Protein AF-A0A194VG01-F1 (afdb_monomer_lite)

Secondary structure (DSSP, 8-state):
-PPPPHHHHHTT--HHHHHHHHHHHHHHHHHHHHHHH------TTSTT-HHHHHHHHHHHHHHT--GGGSEE-PPEEEEEPPSSS--EEEEES-HHHHHHHHHHTT-GGGS--TTTTTS-------TT-EEEEGGGT-SPPPEEHHHHHHHHHHHHH--SEEEE-S-TTEEEEEEEETTEEEEEEE-SSS-EE-S-THHHHHHHHHHHHHH-B-----TTT---EE-EEEEETTTEEEEEEE---

Organism: Cytospora mali (NCBI:txid578113)

pLDDT: mean 70.57, std 18.07, range [34.62, 96.31]

Sequence (245 aa):
MATKSLAMRAAEAPAGVIKANRFLREICLETVGHAAFSLDLGDLARPEQKATKQYLHAFDTYEEGLLSKYNIIDIEWEFETYGVGSTKVRINGTIQEATQRLKDLDLAHLLHDDSLASSTPPVYSYTGNVAFCGKDGGPFPNASIAAIGDGISYLRNVSGTPTSGPGLGNCGRVSCSSGSAIWWCNDQPVPRILPSFSVIAEGAQQIYNVCGDFQECALEGKCGVVSGQNFFYGGWNVIVRGDTC

Radius of gyration: 19.8 Å; chains: 1; bounding box: 51×54×61 Å

Foldseek 3Di:
DDDDPPLRVLLVDDPVVLVVVLVVVVVVCCVCCCPVPVDNCDDPVDPVNLLVVLVSVVVSCQSVVDCVPAAEDWWKWWFWDDDDDTDTDIDTAAPVVVCVVCVVVVNNVRFADPVCVPPPPPPPPLPRKDKDWVVVVTPFAWDFLVQLVVVLVSQLGGDTKIKDAADQRHKYWHDDDPQKTKIKTARHRGMDIDNGSNVSSVQSVVQSVPHWDQPPPPPDPDGIITWIKMDGPPRMIMTIHGHDD

Structure (mmCIF, N/CA/C/O backbone):
data_AF-A0A194VG01-F1
#
_entry.id   AF-A0A194VG01-F1
#
loop_
_atom_site.group_PDB
_atom_site.id
_atom_site.type_symbol
_atom_site.label_atom_id
_atom_site.label_alt_id
_atom_site.label_comp_id
_atom_site.label_asym_id
_atom_site.label_entity_id
_atom_site.label_seq_id
_atom_site.pdbx_PDB_ins_code
_atom_site.Cartn_x
_atom_site.Cartn_y
_atom_site.Cartn_z
_atom_site.occupancy
_atom_site.B_iso_or_equiv
_atom_site.auth_seq_id
_atom_site.auth_comp_id
_atom_site.auth_asym_id
_atom_site.auth_atom_id
_atom_site.pdbx_PDB_model_num
ATOM 1 N N . MET A 1 1 ? 7.896 11.811 -34.433 1.00 34.62 1 MET A N 1
ATOM 2 C CA . MET A 1 1 ? 7.296 10.518 -34.036 1.00 34.62 1 MET A CA 1
ATOM 3 C C . MET A 1 1 ? 7.869 10.152 -32.679 1.00 34.62 1 MET A C 1
ATOM 5 O O . MET A 1 1 ? 9.080 10.024 -32.589 1.00 34.62 1 MET A O 1
ATOM 9 N N . ALA A 1 2 ? 7.049 10.083 -31.629 1.00 38.16 2 ALA A 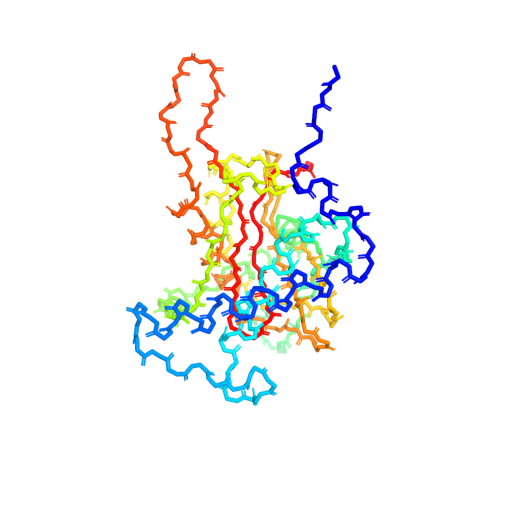N 1
ATOM 10 C CA . ALA A 1 2 ? 7.520 9.705 -30.298 1.00 38.16 2 ALA A CA 1
ATOM 11 C C . ALA A 1 2 ? 7.793 8.194 -30.263 1.00 38.16 2 ALA A C 1
ATOM 13 O O . ALA A 1 2 ? 6.906 7.389 -30.548 1.00 38.16 2 ALA A O 1
ATOM 14 N N . THR A 1 3 ? 9.030 7.811 -29.966 1.00 39.28 3 THR A N 1
ATOM 15 C CA . THR A 1 3 ? 9.438 6.421 -29.764 1.00 39.28 3 THR A CA 1
ATOM 16 C C . THR A 1 3 ? 8.754 5.900 -28.501 1.00 39.28 3 THR A C 1
ATOM 18 O O . THR A 1 3 ? 8.995 6.422 -27.415 1.00 39.28 3 THR A O 1
ATOM 21 N N . LYS A 1 4 ? 7.879 4.891 -28.629 1.00 37.62 4 LYS A N 1
ATOM 22 C CA . LYS A 1 4 ? 7.309 4.185 -27.469 1.00 37.62 4 LYS A CA 1
ATOM 23 C C . LYS A 1 4 ? 8.451 3.698 -26.571 1.00 37.62 4 LYS A C 1
ATOM 25 O O . LYS A 1 4 ? 9.441 3.170 -27.088 1.00 37.62 4 LYS A O 1
ATOM 30 N N . SER A 1 5 ? 8.307 3.857 -25.254 1.00 43.56 5 SER A N 1
ATOM 31 C CA . SER A 1 5 ? 9.291 3.338 -24.301 1.00 43.56 5 SER A CA 1
ATOM 32 C C . SER A 1 5 ? 9.426 1.819 -24.450 1.00 43.56 5 SER A C 1
ATOM 34 O O . SER A 1 5 ? 8.514 1.140 -24.936 1.00 43.56 5 SER A O 1
ATOM 36 N N . LEU A 1 6 ? 10.574 1.273 -24.047 1.00 40.22 6 LEU A N 1
ATOM 37 C CA . LEU A 1 6 ? 10.837 -0.164 -24.137 1.00 40.22 6 LEU A CA 1
ATOM 38 C C . LEU A 1 6 ? 9.752 -0.980 -23.406 1.00 40.22 6 LEU A C 1
ATOM 40 O O . LEU A 1 6 ? 9.282 -1.980 -23.940 1.00 40.22 6 LEU A O 1
ATOM 44 N N . ALA A 1 7 ? 9.281 -0.480 -22.258 1.00 36.19 7 ALA A N 1
ATOM 45 C CA . ALA A 1 7 ? 8.197 -1.069 -21.472 1.00 36.19 7 ALA A CA 1
ATOM 46 C C . ALA A 1 7 ? 6.864 -1.128 -22.241 1.00 36.19 7 ALA A C 1
ATOM 48 O O . ALA A 1 7 ? 6.204 -2.164 -22.273 1.00 36.19 7 ALA A O 1
ATOM 49 N N . MET A 1 8 ? 6.492 -0.054 -22.948 1.00 37.88 8 MET A N 1
ATOM 50 C CA . MET A 1 8 ? 5.273 -0.042 -23.772 1.00 37.88 8 MET A CA 1
ATOM 51 C C . MET A 1 8 ? 5.352 -1.023 -24.948 1.00 37.88 8 MET A C 1
ATOM 53 O O . MET A 1 8 ? 4.335 -1.564 -25.368 1.00 37.88 8 MET A O 1
ATOM 57 N N . ARG A 1 9 ? 6.555 -1.261 -25.488 1.00 44.81 9 ARG A N 1
ATOM 58 C CA . ARG A 1 9 ? 6.777 -2.239 -26.567 1.00 44.81 9 ARG A CA 1
ATOM 59 C C . ARG A 1 9 ? 6.793 -3.676 -26.045 1.00 44.81 9 ARG A C 1
ATOM 61 O O . ARG A 1 9 ? 6.341 -4.569 -26.753 1.00 44.81 9 ARG A O 1
ATOM 68 N N . ALA A 1 10 ? 7.277 -3.892 -24.822 1.00 42.94 10 ALA A N 1
ATOM 69 C CA . ALA A 1 10 ? 7.247 -5.190 -24.152 1.00 42.94 10 ALA A CA 1
ATOM 70 C C . ALA A 1 10 ? 5.808 -5.648 -23.850 1.00 42.94 10 ALA A C 1
ATOM 72 O O . ALA A 1 10 ? 5.486 -6.816 -24.046 1.00 42.94 10 ALA A O 1
ATOM 73 N N . ALA A 1 11 ? 4.912 -4.722 -23.487 1.00 41.53 11 ALA A N 1
ATOM 74 C CA . ALA A 1 11 ? 3.496 -5.018 -23.244 1.00 41.53 11 ALA A CA 1
ATOM 75 C C . ALA A 1 11 ? 2.718 -5.490 -24.496 1.00 41.53 11 ALA A C 1
ATOM 77 O O . ALA A 1 11 ? 1.682 -6.138 -24.362 1.00 41.53 11 ALA A O 1
ATOM 78 N N . GLU A 1 12 ? 3.214 -5.183 -25.700 1.00 46.53 12 GLU A N 1
ATOM 79 C CA . GLU A 1 12 ? 2.634 -5.578 -26.998 1.00 46.53 12 GLU A CA 1
ATOM 80 C C . GLU A 1 12 ? 3.307 -6.838 -27.586 1.00 46.53 12 GLU A C 1
ATOM 82 O O . GLU A 1 12 ? 3.019 -7.235 -28.719 1.00 46.53 12 GLU A O 1
ATOM 87 N N . ALA A 1 13 ? 4.229 -7.468 -26.850 1.00 48.25 13 ALA A N 1
ATOM 88 C CA . ALA A 1 13 ? 5.023 -8.580 -27.356 1.00 48.25 13 ALA A CA 1
ATOM 89 C C . ALA A 1 13 ? 4.198 -9.882 -27.493 1.00 48.25 13 ALA A C 1
ATOM 91 O O . ALA A 1 13 ? 3.410 -10.222 -26.609 1.00 48.25 13 ALA A O 1
ATOM 92 N N . PRO A 1 14 ? 4.407 -10.675 -28.565 1.00 62.50 14 PRO A N 1
ATOM 93 C CA . PRO A 1 14 ? 3.802 -11.999 -28.693 1.00 62.50 14 PRO A CA 1
ATOM 94 C C . PRO A 1 14 ? 4.192 -12.925 -27.532 1.00 62.50 14 PRO A C 1
ATOM 96 O O . PRO A 1 14 ? 5.332 -12.899 -27.070 1.00 62.50 14 PRO A O 1
ATOM 99 N N . ALA A 1 15 ? 3.299 -13.833 -27.125 1.00 50.38 15 ALA A N 1
ATOM 100 C CA . ALA A 1 15 ? 3.526 -14.749 -25.996 1.00 50.38 15 ALA A CA 1
ATOM 101 C C . ALA A 1 15 ? 4.828 -15.578 -26.094 1.00 50.38 15 ALA A C 1
ATOM 103 O O . ALA A 1 15 ? 5.425 -15.926 -25.076 1.00 50.38 15 ALA A O 1
ATOM 104 N N . GLY A 1 16 ? 5.297 -15.882 -27.311 1.00 47.38 16 GLY A N 1
ATOM 105 C CA . GLY A 1 16 ? 6.585 -16.550 -27.531 1.00 47.38 16 GLY A CA 1
ATOM 106 C C . GLY A 1 16 ? 7.801 -15.692 -27.155 1.00 47.38 16 GLY A C 1
ATOM 107 O O . GLY A 1 16 ? 8.782 -16.219 -26.643 1.00 47.38 16 GLY A O 1
ATOM 108 N N . VAL A 1 17 ? 7.715 -14.372 -27.342 1.00 51.62 17 VAL A N 1
ATOM 109 C CA . VAL A 1 17 ? 8.761 -13.408 -26.965 1.00 51.62 17 VAL A CA 1
ATOM 110 C C . VAL A 1 17 ? 8.807 -13.232 -25.447 1.00 51.62 17 VAL A C 1
ATOM 112 O O . VAL A 1 17 ? 9.891 -13.201 -24.876 1.00 51.62 17 VAL A O 1
ATOM 115 N N . ILE A 1 18 ? 7.647 -13.220 -24.782 1.00 52.34 18 ILE A N 1
ATOM 116 C CA . ILE A 1 18 ? 7.553 -13.174 -23.313 1.00 52.34 18 ILE A CA 1
ATOM 117 C C . ILE A 1 18 ? 8.234 -14.405 -22.692 1.00 52.34 18 ILE A C 1
ATOM 119 O O . ILE A 1 18 ? 9.063 -14.273 -21.794 1.00 52.34 18 ILE A O 1
ATOM 123 N N . LYS A 1 19 ? 7.962 -15.607 -23.223 1.00 52.75 19 LYS A N 1
ATOM 124 C CA . LYS A 1 19 ? 8.616 -16.847 -22.766 1.00 52.75 19 LYS A CA 1
ATOM 125 C C . LYS A 1 19 ? 10.132 -16.835 -22.979 1.00 52.75 19 LYS A C 1
ATOM 127 O O . LYS A 1 19 ? 10.864 -17.280 -22.101 1.00 52.75 19 LYS A O 1
ATOM 132 N N . ALA A 1 20 ? 10.600 -16.323 -24.118 1.00 53.12 20 ALA A N 1
ATOM 133 C CA . ALA A 1 20 ? 12.029 -16.204 -24.397 1.00 53.12 20 ALA A CA 1
ATOM 134 C C . ALA A 1 20 ? 12.718 -15.192 -23.465 1.00 53.12 20 ALA A C 1
ATOM 136 O O . ALA A 1 20 ? 13.797 -15.478 -22.956 1.00 53.12 20 ALA A O 1
ATOM 137 N N . ASN A 1 21 ? 12.083 -14.050 -23.182 1.00 57.88 21 ASN A N 1
ATOM 138 C CA . ASN A 1 21 ? 12.594 -13.072 -22.218 1.00 57.88 21 ASN A CA 1
ATOM 139 C C . ASN A 1 21 ? 12.693 -13.653 -20.806 1.00 57.88 21 ASN A C 1
ATOM 141 O O . ASN A 1 21 ? 13.724 -13.476 -20.160 1.00 57.88 21 ASN A O 1
ATOM 145 N N . ARG A 1 22 ? 11.670 -14.388 -20.346 1.00 57.94 22 ARG A N 1
ATOM 146 C CA . ARG A 1 22 ? 11.724 -15.099 -19.059 1.00 57.94 22 ARG A CA 1
ATOM 147 C C . ARG A 1 22 ? 12.915 -16.056 -19.012 1.00 57.94 22 ARG A C 1
ATOM 149 O O . ARG A 1 22 ? 13.728 -15.960 -18.103 1.00 57.94 22 ARG A O 1
ATOM 156 N N . PHE A 1 23 ? 13.067 -16.902 -20.028 1.00 60.00 23 PHE A N 1
ATOM 157 C CA . PHE A 1 23 ? 14.172 -17.859 -20.110 1.00 60.00 23 PHE A CA 1
ATOM 158 C C . PHE A 1 23 ? 15.556 -17.183 -20.118 1.00 60.00 23 PHE A C 1
ATOM 160 O O . PHE A 1 23 ? 16.491 -17.638 -19.465 1.00 60.00 23 PHE A O 1
ATOM 167 N N . LEU A 1 24 ? 15.702 -16.054 -20.816 1.00 61.38 24 LEU A N 1
ATOM 168 C CA . LEU A 1 24 ? 16.955 -15.297 -20.821 1.00 61.38 24 LEU A CA 1
ATOM 169 C C . LEU A 1 24 ? 17.258 -14.665 -19.457 1.00 61.38 24 LEU A C 1
ATOM 171 O O . LEU A 1 24 ? 18.419 -14.620 -19.058 1.00 61.38 24 LEU A O 1
ATOM 175 N N . ARG A 1 25 ? 16.237 -14.199 -18.728 1.00 64.44 25 ARG A N 1
ATOM 176 C CA . ARG A 1 25 ? 16.383 -13.673 -17.360 1.00 64.44 25 ARG A CA 1
ATOM 177 C C . ARG A 1 25 ? 16.806 -14.761 -16.383 1.00 64.44 25 ARG A C 1
ATOM 179 O O . ARG A 1 25 ? 17.698 -14.517 -15.580 1.00 64.44 25 ARG A O 1
ATOM 186 N N . GLU A 1 26 ? 16.203 -15.939 -16.492 1.00 61.88 26 GLU A N 1
ATOM 187 C CA . GLU A 1 26 ? 16.560 -17.141 -15.735 1.00 61.88 26 GLU A CA 1
ATOM 188 C C . GLU A 1 26 ? 18.054 -17.469 -15.896 1.00 61.88 26 GLU A C 1
ATOM 190 O O . GLU A 1 26 ? 18.789 -17.485 -14.909 1.00 61.88 26 GLU A O 1
ATOM 195 N N . ILE A 1 27 ? 18.534 -17.572 -17.142 1.00 66.81 27 ILE A N 1
ATOM 196 C CA . ILE A 1 27 ? 19.956 -17.812 -17.448 1.00 66.81 27 ILE A CA 1
ATOM 197 C C . ILE A 1 27 ? 20.855 -16.689 -16.917 1.00 66.81 27 ILE A C 1
ATOM 199 O O . ILE A 1 27 ? 21.928 -16.950 -16.365 1.00 66.81 27 ILE A O 1
ATOM 203 N N . CYS A 1 28 ? 20.454 -15.427 -17.092 1.00 63.75 28 CYS A N 1
ATOM 204 C CA . CYS A 1 28 ? 21.234 -14.286 -16.610 1.00 63.75 28 CYS A CA 1
ATOM 205 C C . CYS A 1 28 ? 21.384 -14.326 -15.088 1.00 63.75 28 CYS A C 1
ATOM 207 O O . CYS A 1 28 ? 22.470 -14.076 -14.570 1.00 63.75 28 CYS A O 1
ATOM 209 N N . LEU A 1 29 ? 20.309 -14.661 -14.375 1.00 63.81 29 LEU A N 1
ATOM 210 C CA . LEU A 1 29 ? 20.317 -14.714 -12.923 1.00 63.81 29 LEU A CA 1
ATOM 211 C C . LEU A 1 29 ? 21.198 -15.850 -12.400 1.00 63.81 29 LEU A C 1
ATOM 213 O O . LEU A 1 29 ? 21.976 -15.625 -11.478 1.00 63.81 29 LEU A O 1
ATOM 217 N N . GLU A 1 30 ? 21.132 -17.032 -13.019 1.00 64.25 30 GLU A N 1
ATOM 218 C CA . GLU A 1 30 ? 22.043 -18.147 -12.728 1.00 64.25 30 GLU A CA 1
ATOM 219 C C . GLU A 1 30 ? 23.504 -17.743 -12.962 1.00 64.25 30 GLU A C 1
ATOM 221 O O . GLU A 1 30 ? 24.360 -17.935 -12.097 1.00 64.25 30 GLU A O 1
ATOM 226 N N . THR A 1 31 ? 23.783 -17.107 -14.103 1.00 63.91 31 THR A N 1
ATOM 227 C CA . THR A 1 31 ? 25.144 -16.719 -14.498 1.00 63.91 31 THR A CA 1
ATOM 228 C C . THR A 1 31 ? 25.723 -15.654 -13.566 1.00 63.91 31 THR A C 1
ATOM 230 O O . THR A 1 31 ? 26.857 -15.785 -13.106 1.00 63.91 31 THR A O 1
ATOM 233 N N . VAL A 1 32 ? 24.954 -14.605 -13.252 1.00 64.50 32 VAL A N 1
ATOM 234 C CA . VAL A 1 32 ? 25.377 -13.531 -12.339 1.00 64.50 32 VAL A CA 1
ATOM 235 C C . VAL A 1 32 ? 25.449 -14.036 -10.901 1.00 64.50 32 VAL A C 1
ATOM 237 O O . VAL A 1 32 ? 26.401 -13.709 -10.199 1.00 64.50 32 VAL A O 1
ATOM 240 N N . GLY A 1 33 ? 24.495 -14.860 -10.463 1.00 59.31 33 GLY A N 1
ATOM 241 C CA . GLY A 1 33 ? 24.498 -15.480 -9.138 1.00 59.31 33 GLY A CA 1
ATOM 242 C C . GLY A 1 33 ? 25.767 -16.293 -8.891 1.00 59.31 33 GLY A C 1
ATOM 243 O O . GLY A 1 33 ? 26.446 -16.109 -7.875 1.00 59.31 33 GLY A O 1
ATOM 244 N N . HIS A 1 34 ? 26.146 -17.113 -9.869 1.00 57.97 34 HIS A N 1
ATOM 245 C CA . HIS A 1 34 ? 27.368 -17.899 -9.803 1.00 57.97 34 HIS A CA 1
ATOM 246 C C . HIS A 1 34 ? 28.622 -17.012 -9.871 1.00 57.97 34 HIS A C 1
ATOM 248 O O . HIS A 1 34 ? 29.513 -17.136 -9.033 1.00 57.97 34 HIS A O 1
ATOM 254 N N . ALA A 1 35 ? 28.680 -16.066 -10.815 1.00 56.62 35 ALA A N 1
ATOM 255 C CA . ALA A 1 35 ? 29.868 -15.241 -11.040 1.00 56.62 35 ALA A CA 1
ATOM 256 C C . ALA A 1 35 ? 30.137 -14.210 -9.930 1.00 56.62 35 ALA A C 1
ATOM 258 O O . ALA A 1 35 ? 31.291 -13.980 -9.577 1.00 56.62 35 ALA A O 1
ATOM 259 N N . ALA A 1 36 ? 29.096 -13.572 -9.390 1.00 51.66 36 ALA A N 1
ATOM 260 C CA . ALA A 1 36 ? 29.235 -12.489 -8.417 1.00 51.66 36 ALA A CA 1
ATOM 261 C C . ALA A 1 36 ? 29.201 -12.979 -6.963 1.00 51.66 36 ALA A C 1
ATOM 263 O O . ALA A 1 36 ? 29.810 -12.354 -6.097 1.00 51.66 36 ALA A O 1
ATOM 264 N N . PHE A 1 37 ? 28.509 -14.090 -6.689 1.00 53.91 37 PHE A N 1
ATOM 265 C CA . PHE A 1 37 ? 28.235 -14.530 -5.318 1.00 53.91 37 PHE A CA 1
ATOM 266 C C . PHE A 1 37 ? 28.607 -15.993 -5.050 1.00 53.91 37 PHE A C 1
ATOM 268 O O . PHE A 1 37 ? 28.413 -16.458 -3.930 1.00 53.91 37 PHE A O 1
ATOM 275 N N . SER A 1 38 ? 29.144 -16.721 -6.042 1.00 54.06 38 SER A N 1
ATOM 276 C CA . SER A 1 38 ? 29.402 -18.173 -5.949 1.00 54.06 38 SER A CA 1
ATOM 277 C C . SER A 1 38 ? 28.166 -18.971 -5.514 1.00 54.06 38 SER A C 1
ATOM 279 O O . SER A 1 38 ? 28.277 -20.026 -4.890 1.00 54.06 38 SER A O 1
ATOM 281 N N . LEU A 1 39 ? 26.975 -18.448 -5.821 1.00 53.19 39 LEU A N 1
ATOM 282 C CA . LEU A 1 39 ? 25.709 -19.110 -5.552 1.00 53.19 39 LEU A CA 1
ATOM 283 C C . LEU A 1 39 ? 25.406 -20.038 -6.726 1.00 53.19 39 LEU A C 1
ATOM 285 O O . LEU A 1 39 ? 25.148 -19.570 -7.834 1.00 53.19 39 LEU A O 1
ATOM 289 N N . ASP A 1 40 ? 25.426 -21.347 -6.481 1.00 58.81 40 ASP A N 1
ATOM 290 C CA . ASP A 1 40 ? 24.825 -22.307 -7.403 1.00 58.81 40 ASP A CA 1
ATOM 291 C C . ASP A 1 40 ? 23.312 -22.247 -7.209 1.00 58.81 40 ASP A C 1
ATOM 293 O O . ASP A 1 40 ? 22.755 -22.799 -6.255 1.00 58.81 40 ASP A O 1
ATOM 297 N N . LEU A 1 41 ? 22.659 -21.483 -8.083 1.00 53.59 41 LEU A N 1
ATOM 298 C CA . LEU A 1 41 ? 21.219 -21.332 -8.025 1.00 53.59 41 LEU A CA 1
ATOM 299 C C . LEU A 1 41 ? 20.501 -22.608 -8.455 1.00 53.59 41 LEU A C 1
ATOM 301 O O . LEU A 1 41 ? 19.369 -22.732 -8.032 1.00 53.59 41 LEU A O 1
ATOM 305 N N . GLY A 1 42 ? 21.136 -23.572 -9.140 1.00 55.69 42 GLY A N 1
ATOM 306 C CA . GLY A 1 42 ? 20.554 -24.853 -9.563 1.00 55.69 42 GLY A CA 1
ATOM 307 C C . GLY A 1 42 ? 19.400 -24.747 -10.575 1.00 55.69 42 GLY A C 1
ATOM 308 O O . GLY A 1 42 ? 19.014 -23.669 -10.991 1.00 55.69 42 GLY A O 1
ATOM 309 N N . ASP A 1 43 ? 18.790 -25.887 -10.926 1.00 54.00 43 ASP A N 1
ATOM 310 C CA . ASP A 1 43 ? 17.670 -25.956 -11.889 1.00 54.00 43 ASP A CA 1
ATOM 311 C C . ASP A 1 43 ? 16.422 -25.237 -11.345 1.00 54.00 43 ASP A C 1
ATOM 313 O O . ASP A 1 43 ? 15.810 -25.709 -10.378 1.00 54.00 43 ASP A O 1
ATOM 317 N N . LEU A 1 44 ? 16.053 -24.118 -11.979 1.00 50.47 44 LEU A N 1
ATOM 318 C CA . LEU A 1 44 ? 14.933 -23.227 -11.641 1.00 50.47 44 LEU A CA 1
ATOM 319 C C . LEU A 1 44 ? 13.564 -23.899 -11.556 1.00 50.47 44 LEU A C 1
ATOM 321 O O . LEU A 1 44 ? 12.617 -23.317 -11.027 1.00 50.47 44 LEU A O 1
ATOM 325 N N . ALA A 1 45 ? 13.438 -25.160 -11.965 1.00 45.81 45 ALA A N 1
ATOM 326 C CA . ALA A 1 45 ? 12.261 -25.973 -11.696 1.00 45.81 45 ALA A CA 1
ATOM 327 C C . ALA A 1 45 ? 12.119 -26.392 -10.214 1.00 45.81 45 ALA A C 1
ATOM 329 O O . ALA A 1 45 ? 10.998 -26.652 -9.761 1.00 45.81 45 ALA A O 1
ATOM 330 N N . ARG A 1 46 ? 13.192 -26.399 -9.409 1.00 44.50 46 ARG A N 1
ATOM 331 C CA . ARG A 1 46 ? 13.190 -27.004 -8.063 1.00 44.50 46 ARG A CA 1
ATOM 332 C C . ARG A 1 46 ? 12.470 -26.171 -6.983 1.00 44.50 46 ARG A C 1
ATOM 334 O O . ARG A 1 46 ? 12.452 -24.939 -7.051 1.00 44.50 46 ARG A O 1
ATOM 341 N N . PRO A 1 47 ? 11.809 -26.799 -5.988 1.00 41.53 47 PRO A N 1
ATOM 342 C CA . PRO A 1 47 ? 11.048 -26.088 -4.951 1.00 41.53 47 PRO A CA 1
ATOM 343 C C . PRO A 1 47 ? 11.913 -25.282 -3.969 1.00 41.53 47 PRO A C 1
ATOM 345 O O . PRO A 1 47 ? 11.439 -24.276 -3.441 1.00 41.53 47 PRO A O 1
ATOM 348 N N . GLU A 1 48 ? 13.167 -25.690 -3.735 1.00 38.84 48 GLU A N 1
ATOM 349 C CA . GLU A 1 48 ? 14.086 -25.020 -2.800 1.00 38.84 48 GLU A CA 1
ATOM 350 C C . GLU A 1 48 ? 14.485 -23.585 -3.202 1.00 38.84 48 GLU A C 1
ATOM 352 O O . GLU A 1 48 ? 14.893 -22.797 -2.352 1.00 38.84 48 GLU A O 1
ATOM 357 N N . GLN A 1 49 ? 14.281 -23.183 -4.459 1.00 55.81 49 GLN A N 1
ATOM 358 C CA . GLN A 1 49 ? 14.663 -21.862 -4.985 1.00 55.81 49 GLN A CA 1
ATOM 359 C C . GLN A 1 49 ? 13.517 -20.843 -4.938 1.00 55.81 49 GLN A C 1
ATOM 361 O O . GLN A 1 49 ? 13.228 -20.107 -5.887 1.00 55.81 49 GLN A O 1
ATOM 366 N N . LYS A 1 50 ? 12.818 -20.814 -3.804 1.00 51.28 50 LYS A N 1
ATOM 367 C CA . LYS A 1 50 ? 11.628 -19.983 -3.590 1.00 51.28 50 LYS A CA 1
ATOM 368 C C . LYS A 1 50 ? 11.910 -18.489 -3.798 1.00 51.28 50 LYS A C 1
ATOM 370 O O . LYS A 1 50 ? 11.113 -17.820 -4.448 1.00 51.28 50 LYS A O 1
ATOM 375 N N . ALA A 1 51 ? 13.058 -18.004 -3.318 1.00 49.78 51 ALA A N 1
ATOM 376 C CA . ALA A 1 51 ? 13.482 -16.611 -3.467 1.00 49.78 51 ALA A CA 1
ATOM 377 C C . ALA A 1 51 ? 13.754 -16.236 -4.934 1.00 49.78 51 ALA A C 1
ATOM 379 O O . ALA A 1 51 ? 13.347 -15.169 -5.382 1.00 49.78 51 ALA A O 1
ATOM 380 N N . THR A 1 52 ? 14.356 -17.140 -5.712 1.00 52.94 52 THR A N 1
ATOM 381 C CA . THR A 1 52 ? 14.652 -16.916 -7.132 1.00 52.94 52 THR A CA 1
ATOM 382 C C . THR A 1 52 ? 13.392 -16.886 -7.990 1.00 52.94 52 THR A C 1
ATOM 384 O O . THR A 1 52 ? 13.208 -15.978 -8.796 1.00 52.94 52 THR A O 1
ATOM 387 N N . LYS A 1 53 ? 12.463 -17.824 -7.766 1.00 55.62 53 LYS A N 1
ATOM 388 C CA . LYS A 1 53 ? 11.145 -17.815 -8.423 1.00 55.62 53 LYS A CA 1
ATOM 389 C C . LYS A 1 53 ? 10.338 -16.567 -8.078 1.00 55.62 53 LYS A C 1
ATOM 391 O O . LYS A 1 53 ? 9.615 -16.056 -8.922 1.00 55.62 53 LYS A O 1
ATOM 396 N N . GLN A 1 54 ? 10.465 -16.069 -6.851 1.00 53.72 54 GLN A N 1
ATOM 397 C CA . GLN A 1 54 ? 9.829 -14.824 -6.423 1.00 53.72 54 GLN A CA 1
ATOM 398 C C . GLN A 1 54 ? 10.482 -13.593 -7.043 1.00 53.72 54 GLN A C 1
ATOM 400 O O . GLN A 1 54 ? 9.763 -12.669 -7.403 1.00 53.72 54 GLN A O 1
ATOM 405 N N . TYR A 1 55 ? 11.804 -13.594 -7.219 1.00 52.25 55 TYR A N 1
ATOM 406 C CA . TYR A 1 55 ? 12.513 -12.555 -7.960 1.00 52.25 55 TYR A CA 1
ATOM 407 C C . TYR A 1 55 ? 12.052 -12.532 -9.422 1.00 52.25 55 TYR A C 1
ATOM 409 O O . TYR A 1 55 ? 11.621 -11.497 -9.908 1.00 52.25 55 TYR A O 1
ATOM 417 N N . LEU A 1 56 ? 12.018 -13.682 -10.100 1.00 55.91 56 LEU A N 1
ATOM 418 C CA . LEU A 1 56 ? 11.520 -13.789 -11.478 1.00 55.91 56 LEU A CA 1
ATOM 419 C C . LEU A 1 56 ? 10.040 -13.396 -11.599 1.00 55.91 56 LEU A C 1
ATOM 421 O O . LEU A 1 56 ? 9.684 -12.650 -12.504 1.00 55.91 56 LEU A O 1
ATOM 425 N N . HIS A 1 57 ? 9.194 -13.820 -10.654 1.00 55.19 57 HIS A N 1
ATOM 426 C CA . HIS A 1 57 ? 7.801 -13.378 -10.578 1.00 55.19 57 HIS A CA 1
ATOM 427 C C . HIS A 1 57 ? 7.713 -11.858 -10.408 1.00 55.19 57 HIS A C 1
ATOM 429 O O . HIS A 1 57 ? 7.025 -11.211 -11.180 1.00 55.19 57 HIS A O 1
ATOM 435 N N . ALA A 1 58 ? 8.454 -11.267 -9.466 1.00 52.03 58 ALA A N 1
ATOM 436 C CA . ALA A 1 58 ? 8.506 -9.819 -9.276 1.00 52.03 58 ALA A CA 1
ATOM 437 C C . ALA A 1 58 ? 8.957 -9.077 -10.547 1.00 52.03 58 ALA A C 1
ATOM 439 O O . ALA A 1 58 ? 8.400 -8.033 -10.868 1.00 52.03 58 ALA A O 1
ATOM 440 N N . PHE A 1 59 ? 9.905 -9.634 -11.304 1.00 54.00 59 PHE A N 1
ATOM 441 C CA . PHE A 1 59 ? 10.370 -9.088 -12.584 1.00 54.00 59 PHE A CA 1
ATOM 442 C C . PHE A 1 59 ? 9.334 -9.180 -13.707 1.00 54.00 59 PHE A C 1
ATOM 444 O O . PHE A 1 59 ? 9.224 -8.255 -14.516 1.00 54.00 59 PHE A O 1
ATOM 451 N N . ASP A 1 60 ? 8.590 -10.279 -13.782 1.00 53.97 60 ASP A N 1
ATOM 452 C CA . ASP A 1 60 ? 7.516 -10.453 -14.761 1.00 53.97 60 ASP A CA 1
ATOM 453 C C . ASP A 1 60 ? 6.329 -9.546 -14.421 1.00 53.97 60 ASP A C 1
ATOM 455 O O . ASP A 1 60 ? 5.818 -8.829 -15.277 1.00 53.97 60 ASP A O 1
ATOM 459 N N . THR A 1 61 ? 5.961 -9.476 -13.144 1.00 51.16 61 THR A N 1
ATOM 460 C CA . THR A 1 61 ? 4.931 -8.576 -12.629 1.00 51.16 61 THR A CA 1
ATOM 461 C C . THR A 1 61 ? 5.313 -7.096 -12.783 1.00 51.16 61 THR A C 1
ATOM 463 O O . THR A 1 61 ? 4.438 -6.269 -13.025 1.00 51.16 61 THR A O 1
ATOM 466 N N . TYR A 1 62 ? 6.602 -6.750 -12.685 1.00 49.19 62 TYR A N 1
ATOM 467 C CA . TYR A 1 62 ? 7.118 -5.396 -12.920 1.00 49.19 62 TYR A CA 1
ATOM 468 C C . TYR A 1 62 ? 7.076 -5.003 -14.406 1.00 49.19 62 TYR A C 1
ATOM 470 O O . TYR A 1 62 ? 6.638 -3.898 -14.729 1.00 49.19 62 TYR A O 1
ATOM 478 N N . GLU A 1 63 ? 7.456 -5.900 -15.328 1.00 49.28 63 GLU A N 1
ATOM 479 C CA . GLU A 1 63 ? 7.298 -5.670 -16.778 1.00 49.28 63 GLU A CA 1
ATOM 480 C C . GLU A 1 63 ? 5.823 -5.570 -17.198 1.00 49.28 63 GLU A C 1
ATOM 482 O O . GLU A 1 63 ? 5.481 -4.834 -18.124 1.00 49.28 63 GLU A O 1
ATOM 487 N N . GLU A 1 64 ? 4.938 -6.275 -16.495 1.00 48.16 64 GLU A N 1
ATOM 488 C CA . GLU A 1 64 ? 3.494 -6.271 -16.729 1.00 48.16 64 GLU A CA 1
ATOM 489 C C . GLU A 1 64 ? 2.732 -5.208 -15.912 1.00 48.16 64 GLU A C 1
ATOM 491 O O . GLU A 1 64 ? 1.514 -5.090 -16.070 1.00 48.16 64 GLU A O 1
ATOM 496 N N . GLY A 1 65 ? 3.442 -4.420 -15.090 1.00 46.28 65 GLY A N 1
ATOM 497 C CA . GLY A 1 65 ? 2.986 -3.622 -13.941 1.00 46.28 65 GLY A CA 1
ATOM 498 C C . GLY A 1 65 ? 2.044 -2.439 -14.188 1.00 46.28 65 GLY A C 1
ATOM 499 O O . GLY A 1 65 ? 2.072 -1.458 -13.445 1.00 46.28 65 GLY A O 1
ATOM 500 N N . LEU A 1 66 ? 1.159 -2.503 -15.178 1.00 55.03 66 LEU A N 1
ATOM 501 C CA . LEU A 1 66 ? -0.036 -1.673 -15.136 1.00 55.03 66 LEU A CA 1
ATOM 502 C C . LEU A 1 66 ? -1.064 -2.308 -14.190 1.00 55.03 66 LEU A C 1
ATOM 504 O O . LEU A 1 66 ? -1.519 -3.427 -14.420 1.00 55.03 66 LEU A O 1
ATOM 508 N N . LEU A 1 67 ? -1.550 -1.530 -13.214 1.00 54.31 67 LEU A N 1
ATOM 509 C CA . LEU A 1 67 ? -2.787 -1.846 -12.473 1.00 54.31 67 LEU A CA 1
ATOM 510 C C . LEU A 1 67 ? -3.956 -2.228 -13.402 1.00 54.31 67 LEU A C 1
ATOM 512 O O . LEU A 1 67 ? -4.866 -2.913 -12.967 1.00 54.31 67 LEU A O 1
ATOM 516 N N . SER A 1 68 ? -3.920 -1.849 -14.687 1.00 50.62 68 SER A N 1
ATOM 517 C CA . SER A 1 68 ? -4.922 -2.244 -15.684 1.00 50.62 68 SER A CA 1
ATOM 518 C C . SER A 1 68 ? -5.020 -3.756 -15.935 1.00 50.62 68 SER A C 1
ATOM 520 O O . SER A 1 68 ? -5.958 -4.176 -16.605 1.00 50.62 68 SER A O 1
ATOM 522 N N . LYS A 1 69 ? -4.054 -4.565 -15.478 1.00 55.97 69 LYS A N 1
ATOM 523 C CA . LYS A 1 69 ? -4.113 -6.037 -15.531 1.00 55.97 69 LYS A CA 1
ATOM 524 C C . LYS A 1 69 ? -4.442 -6.682 -14.183 1.00 55.97 69 LYS A C 1
ATOM 526 O O . LYS A 1 69 ? -4.749 -7.870 -14.155 1.00 55.97 69 LYS A O 1
ATOM 531 N N . TYR A 1 70 ? -4.375 -5.919 -13.094 1.00 62.59 70 TYR A N 1
ATOM 532 C CA . TYR A 1 70 ? -4.785 -6.388 -11.778 1.00 62.59 70 TYR A CA 1
ATOM 533 C C . TYR A 1 70 ? -6.302 -6.315 -11.661 1.00 62.59 70 TYR A C 1
ATOM 535 O O . TYR A 1 70 ? -6.943 -5.400 -12.182 1.00 62.59 70 TYR A O 1
ATOM 543 N N . ASN A 1 71 ? -6.875 -7.273 -10.945 1.00 71.56 71 ASN A N 1
ATOM 544 C CA . ASN A 1 71 ? -8.267 -7.181 -10.558 1.00 71.56 71 ASN A CA 1
ATOM 545 C C . ASN A 1 71 ? -8.362 -6.248 -9.346 1.00 71.56 71 ASN A C 1
ATOM 547 O O . ASN A 1 71 ? -7.796 -6.526 -8.285 1.00 71.56 71 ASN A O 1
ATOM 551 N N . ILE A 1 72 ? -9.033 -5.114 -9.534 1.00 78.06 72 ILE A N 1
ATOM 552 C CA . ILE A 1 72 ? -9.206 -4.110 -8.489 1.00 78.06 72 ILE A CA 1
ATOM 553 C C . ILE A 1 72 ? -10.390 -4.521 -7.623 1.00 78.06 72 ILE A C 1
ATOM 555 O O . ILE A 1 72 ? -11.517 -4.611 -8.107 1.00 78.06 72 ILE A O 1
ATOM 559 N N . ILE A 1 73 ? -10.116 -4.782 -6.349 1.00 78.19 73 ILE A N 1
ATOM 560 C CA . ILE A 1 73 ? -11.116 -5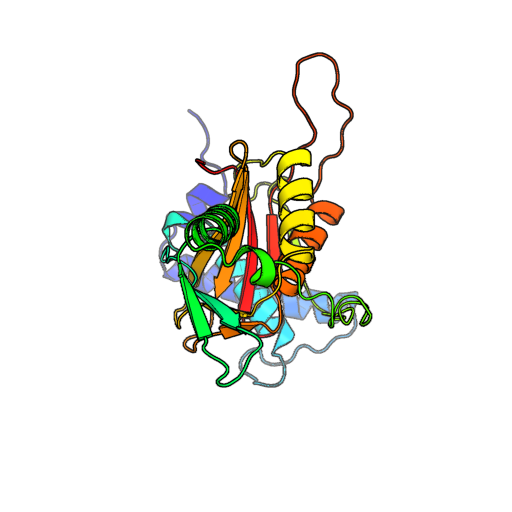.166 -5.357 1.00 78.19 73 ILE A CA 1
ATOM 561 C C . ILE A 1 73 ? -11.103 -4.186 -4.191 1.00 78.19 73 ILE A C 1
ATOM 563 O O . ILE A 1 73 ? -10.062 -3.622 -3.849 1.00 78.19 73 ILE A O 1
ATOM 567 N N . ASP A 1 74 ? -12.246 -4.043 -3.531 1.00 78.12 74 ASP A N 1
ATOM 568 C CA . ASP A 1 74 ? -12.255 -3.451 -2.201 1.00 78.12 74 ASP A CA 1
ATOM 569 C C . ASP A 1 74 ? -11.654 -4.457 -1.219 1.00 78.12 74 ASP A C 1
ATOM 571 O O . ASP A 1 74 ? -12.053 -5.625 -1.175 1.00 78.12 74 ASP A O 1
ATOM 575 N N . ILE A 1 75 ? -10.670 -4.009 -0.442 1.00 82.19 75 ILE A N 1
ATOM 576 C CA . ILE A 1 75 ? -10.131 -4.796 0.668 1.00 82.19 75 ILE A CA 1
ATOM 577 C C . ILE A 1 75 ? -11.123 -4.733 1.823 1.00 82.19 75 ILE A C 1
ATOM 579 O O . ILE A 1 75 ? -11.754 -3.700 2.056 1.00 82.19 75 ILE A O 1
ATOM 583 N N . GLU A 1 76 ? -11.251 -5.852 2.530 1.00 84.31 76 GLU A N 1
ATOM 584 C CA . GLU A 1 76 ? -12.070 -5.951 3.730 1.00 84.31 76 GLU A CA 1
ATOM 585 C C . GLU A 1 76 ? -11.202 -5.718 4.972 1.00 84.31 76 GLU A C 1
ATOM 587 O O . GLU A 1 76 ? -10.086 -6.233 5.106 1.00 84.31 76 GLU A O 1
ATOM 592 N N . TRP A 1 77 ? -11.746 -4.945 5.900 1.00 79.88 77 TRP A N 1
ATOM 593 C CA . TRP A 1 77 ? -11.147 -4.573 7.169 1.00 79.88 77 TRP A CA 1
ATOM 594 C C . TRP A 1 77 ? -11.944 -5.209 8.297 1.00 79.88 77 TRP A C 1
ATOM 596 O O . TRP A 1 77 ? -13.146 -4.966 8.391 1.00 79.88 77 TRP A O 1
ATOM 606 N N . GLU A 1 78 ? -11.297 -5.984 9.165 1.00 81.81 78 GLU A N 1
ATOM 607 C CA . GLU A 1 78 ? -11.945 -6.563 10.342 1.00 81.81 78 GLU A CA 1
ATOM 608 C C . GLU A 1 78 ? -11.461 -5.870 11.627 1.00 81.81 78 GLU A C 1
ATOM 610 O O . GLU A 1 78 ? -10.272 -5.907 11.956 1.00 81.81 78 GLU A O 1
ATOM 615 N N . PHE A 1 79 ? -12.397 -5.247 12.349 1.00 77.38 79 PHE A N 1
ATOM 616 C CA . PHE A 1 79 ? -12.190 -4.611 13.654 1.00 77.38 79 PHE A CA 1
ATOM 617 C C . PHE A 1 79 ? -12.890 -5.432 14.742 1.00 77.38 79 PHE A C 1
ATOM 619 O O . PHE A 1 79 ? -14.052 -5.816 14.581 1.00 77.38 79 PHE A O 1
ATOM 626 N N . GLU A 1 80 ? -12.209 -5.700 15.853 1.00 74.88 80 GLU A N 1
ATOM 627 C CA . GLU A 1 80 ? -12.785 -6.448 16.976 1.00 74.88 80 GLU A CA 1
ATOM 628 C C . GLU A 1 80 ? -13.356 -5.495 18.030 1.00 74.88 80 GLU A C 1
ATOM 630 O O . GLU A 1 80 ? -12.667 -4.588 18.488 1.00 74.88 80 GLU A O 1
ATOM 635 N N . THR A 1 81 ? -14.614 -5.700 18.436 1.00 63.03 81 THR A N 1
ATOM 636 C CA . THR A 1 81 ? -15.212 -4.958 19.556 1.00 63.03 81 THR A CA 1
ATOM 637 C C . THR A 1 81 ? -14.827 -5.594 20.888 1.00 63.03 81 THR A C 1
ATOM 639 O O . THR A 1 81 ? -15.043 -6.796 21.080 1.00 63.03 81 THR A O 1
ATOM 642 N N . TYR A 1 82 ? -14.368 -4.796 21.849 1.00 54.84 82 TYR A N 1
ATOM 643 C CA . TYR A 1 82 ? -14.107 -5.263 23.211 1.00 54.84 82 TYR A CA 1
ATOM 644 C C . TYR A 1 82 ? -15.374 -5.146 24.080 1.00 54.84 82 TYR A C 1
ATOM 646 O O . TYR A 1 82 ? -15.947 -4.067 24.208 1.00 54.84 82 TYR A O 1
ATOM 654 N N . GLY A 1 83 ? -15.843 -6.257 24.666 1.00 57.69 83 GLY A N 1
ATOM 655 C CA . GLY A 1 83 ? -17.063 -6.291 25.487 1.00 57.69 83 GLY A CA 1
ATOM 656 C C . GLY A 1 83 ? -17.642 -7.697 25.702 1.00 57.69 83 GLY A C 1
ATOM 657 O O . GLY A 1 83 ? -17.044 -8.699 25.305 1.00 57.69 83 GLY A O 1
ATOM 658 N N . VAL A 1 84 ? -18.816 -7.786 26.344 1.00 38.34 84 VAL A N 1
ATOM 659 C CA . VAL A 1 84 ? -19.533 -9.058 26.573 1.00 38.34 84 VAL A CA 1
ATOM 660 C C . VAL A 1 84 ? -20.105 -9.557 25.241 1.00 38.34 84 VAL A C 1
ATOM 662 O O . VAL A 1 84 ? -21.216 -9.204 24.859 1.00 38.34 84 VAL A O 1
ATOM 665 N N . GLY A 1 85 ? -19.307 -10.359 24.533 1.00 54.34 85 GLY A N 1
ATOM 666 C CA . GLY A 1 85 ? -19.580 -10.847 23.179 1.00 54.34 85 GLY A CA 1
ATOM 667 C C . GLY A 1 85 ? -18.740 -10.098 22.147 1.00 54.34 85 GLY A C 1
ATOM 668 O O . GLY A 1 85 ? -19.202 -9.122 21.562 1.00 54.34 85 GLY A O 1
ATOM 669 N N . SER A 1 86 ? -17.500 -10.546 21.924 1.00 57.34 86 SER A N 1
ATOM 670 C CA . SER A 1 86 ? -16.642 -9.990 20.876 1.00 57.34 86 SER A CA 1
ATOM 671 C C . SER A 1 86 ? -17.304 -10.181 19.511 1.00 57.34 86 SER A C 1
ATOM 673 O O . SER A 1 86 ? -17.459 -11.298 19.017 1.00 57.34 86 SER A O 1
ATOM 675 N N . THR A 1 87 ? -17.738 -9.076 18.908 1.00 72.12 87 THR A N 1
ATOM 676 C CA . THR A 1 87 ? -18.302 -9.056 17.561 1.00 72.12 87 THR A CA 1
ATOM 677 C C . THR A 1 87 ? -17.273 -8.455 16.611 1.00 72.12 87 THR A C 1
ATOM 679 O O . THR A 1 87 ? -16.536 -7.534 16.962 1.00 72.12 87 THR A O 1
ATOM 682 N N . LYS A 1 88 ? -17.199 -9.003 15.399 1.00 79.00 88 LYS A N 1
ATOM 683 C CA . LYS A 1 88 ? -16.301 -8.533 14.342 1.00 79.00 88 LYS A CA 1
ATOM 684 C C . LYS A 1 88 ? -17.057 -7.564 13.440 1.00 79.00 88 LYS A C 1
ATOM 686 O O . LYS A 1 88 ? -18.082 -7.933 12.868 1.00 79.00 88 LYS A O 1
ATOM 691 N N . VAL A 1 89 ? -16.563 -6.335 13.324 1.00 82.50 89 VAL A N 1
ATOM 692 C CA . VAL A 1 89 ? -17.091 -5.317 12.408 1.00 82.50 89 VAL A CA 1
ATOM 693 C C . VAL A 1 89 ? -16.271 -5.360 11.128 1.00 82.50 89 VAL A C 1
ATOM 695 O O . VAL A 1 89 ? -15.052 -5.207 11.173 1.00 82.50 89 VAL A O 1
ATOM 698 N N . ARG A 1 90 ? -16.943 -5.573 9.992 1.00 85.56 90 ARG A N 1
ATOM 699 C CA . ARG A 1 90 ? -16.316 -5.632 8.668 1.00 85.56 90 ARG A CA 1
ATOM 700 C C . ARG A 1 90 ? -16.663 -4.412 7.838 1.00 85.56 90 ARG A C 1
ATOM 702 O O . ARG A 1 90 ? -17.839 -4.071 7.698 1.00 85.56 90 ARG A O 1
ATOM 709 N N . ILE A 1 91 ? -15.643 -3.754 7.303 1.00 84.12 91 ILE A N 1
ATOM 710 C CA . ILE A 1 91 ? -15.793 -2.569 6.459 1.00 84.12 91 ILE A CA 1
ATOM 711 C C . ILE A 1 91 ? -14.970 -2.768 5.192 1.00 84.12 91 ILE A C 1
ATOM 713 O O . ILE A 1 91 ? -13.875 -3.301 5.262 1.00 84.12 91 ILE A O 1
ATOM 717 N N . ASN A 1 92 ? -15.483 -2.316 4.052 1.00 86.81 92 ASN A N 1
ATOM 718 C CA . ASN A 1 92 ? -14.769 -2.336 2.778 1.00 86.81 92 ASN A CA 1
ATOM 719 C C . ASN A 1 92 ? -14.341 -0.918 2.390 1.00 86.81 92 ASN A C 1
ATOM 721 O O . ASN A 1 92 ? -15.008 0.046 2.777 1.00 86.81 92 ASN A O 1
ATOM 725 N N . GLY A 1 93 ? -13.273 -0.807 1.600 1.00 85.00 93 GLY A N 1
ATOM 726 C CA . GLY A 1 93 ? -12.818 0.447 0.986 1.00 85.00 93 GLY A CA 1
ATOM 727 C C . GLY A 1 93 ? -11.389 0.801 1.384 1.00 85.00 93 GLY A C 1
ATOM 728 O O . GLY A 1 93 ? -10.601 -0.077 1.702 1.00 85.00 93 GLY A O 1
ATOM 729 N N . THR A 1 94 ? -11.051 2.084 1.385 1.00 88.06 94 THR A N 1
ATOM 730 C CA . THR A 1 94 ? -9.793 2.635 1.912 1.00 88.06 94 THR A CA 1
ATOM 731 C C . THR A 1 94 ? -9.837 2.780 3.434 1.00 88.06 94 THR A C 1
ATOM 733 O O . THR A 1 94 ? -10.904 2.786 4.049 1.00 88.06 94 THR A O 1
ATOM 736 N N . ILE A 1 95 ? -8.677 2.965 4.065 1.00 84.31 95 ILE A N 1
ATOM 737 C CA . ILE A 1 95 ? -8.604 3.194 5.510 1.00 84.31 95 ILE A CA 1
ATOM 738 C C . ILE A 1 95 ? -9.282 4.506 5.933 1.00 84.31 95 ILE A C 1
ATOM 740 O O . ILE A 1 95 ? -9.850 4.587 7.018 1.00 84.31 95 ILE A O 1
ATOM 744 N N . GLN A 1 96 ? -9.286 5.528 5.071 1.00 86.12 96 GLN A N 1
ATOM 745 C CA . GLN A 1 96 ? -9.994 6.785 5.314 1.00 86.12 96 GLN A CA 1
ATOM 746 C C . GLN A 1 96 ? -11.514 6.568 5.356 1.00 86.12 96 GLN A C 1
ATOM 748 O O . GLN A 1 96 ? -12.182 7.055 6.269 1.00 86.12 96 GLN A O 1
ATOM 753 N N . GLU A 1 97 ? -12.051 5.797 4.406 1.00 87.25 97 GLU A N 1
ATOM 754 C CA . GLU A 1 97 ? -13.472 5.428 4.360 1.00 87.25 97 GLU A CA 1
ATOM 755 C C . GLU A 1 97 ? -13.854 4.533 5.543 1.00 87.25 97 GLU A C 1
ATOM 757 O O . GLU A 1 97 ? -14.894 4.746 6.170 1.00 87.25 97 GLU A O 1
ATOM 762 N N . ALA A 1 98 ? -12.990 3.578 5.904 1.00 86.50 98 ALA A N 1
ATOM 763 C CA . ALA A 1 98 ? -13.203 2.708 7.053 1.00 86.50 98 ALA A CA 1
ATOM 764 C C . ALA A 1 98 ? -13.275 3.496 8.364 1.00 86.50 98 ALA A C 1
ATOM 766 O O . ALA A 1 98 ? -14.214 3.325 9.144 1.00 86.50 98 ALA A O 1
ATOM 767 N N . THR A 1 99 ? -12.339 4.424 8.572 1.00 84.50 99 THR A N 1
ATOM 768 C CA . THR A 1 99 ? -12.350 5.299 9.743 1.00 84.50 99 THR A CA 1
ATOM 769 C C . THR A 1 99 ? -13.573 6.197 9.781 1.00 84.50 99 THR A C 1
ATOM 771 O O . THR A 1 99 ? -14.179 6.350 10.843 1.00 84.50 99 THR A O 1
ATOM 774 N N . GLN A 1 100 ? -13.964 6.790 8.651 1.00 87.81 100 GLN A N 1
ATOM 775 C CA . GLN A 1 100 ? -15.161 7.624 8.619 1.00 87.81 100 GLN A CA 1
ATOM 776 C C . GLN A 1 100 ? -16.403 6.809 8.991 1.00 87.81 100 GLN A C 1
ATOM 778 O O . GLN A 1 100 ? -17.177 7.227 9.846 1.00 87.81 100 GLN A O 1
ATOM 783 N N . ARG A 1 101 ? -16.534 5.594 8.453 1.00 87.19 101 ARG A N 1
ATOM 784 C CA . ARG A 1 101 ? -17.660 4.712 8.762 1.00 87.19 101 ARG A CA 1
ATOM 785 C C . ARG A 1 101 ? -17.695 4.277 10.228 1.00 87.19 101 ARG A C 1
ATOM 787 O O . ARG A 1 101 ? -18.775 4.189 10.801 1.00 87.19 101 ARG A O 1
ATOM 794 N N . LEU A 1 102 ? -16.544 4.035 10.857 1.00 86.50 102 LEU A N 1
ATOM 795 C CA . LEU A 1 102 ? -16.488 3.757 12.297 1.00 86.50 102 LEU A CA 1
ATOM 796 C C . LEU A 1 102 ? -16.921 4.964 13.133 1.00 86.50 102 LEU A C 1
ATOM 798 O O . LEU A 1 102 ? -17.625 4.782 14.121 1.00 86.50 102 LEU A O 1
ATOM 802 N N . LYS A 1 103 ? -16.560 6.188 12.732 1.00 87.44 103 LYS A N 1
ATOM 803 C CA . LYS A 1 103 ? -17.039 7.412 13.397 1.00 87.44 103 LYS A CA 1
ATOM 804 C C . LYS A 1 103 ? -18.552 7.573 13.268 1.00 87.44 103 LYS A C 1
ATOM 806 O O . LYS A 1 103 ? -19.203 7.864 14.263 1.00 87.44 103 LYS A O 1
ATOM 811 N N . ASP A 1 104 ? -19.104 7.333 12.081 1.00 90.12 104 ASP A N 1
ATOM 812 C CA . ASP A 1 104 ? -20.546 7.453 11.827 1.00 90.12 104 ASP A CA 1
ATOM 813 C C . ASP A 1 104 ? -21.373 6.442 12.645 1.00 90.12 104 ASP A C 1
ATOM 815 O O . ASP A 1 104 ? -22.532 6.699 12.967 1.00 90.12 104 ASP A O 1
ATOM 819 N N . LEU A 1 105 ? -20.774 5.301 13.004 1.00 86.06 105 LEU A N 1
ATOM 820 C CA . LEU A 1 105 ? -21.368 4.273 13.866 1.00 86.06 105 LEU A CA 1
ATOM 821 C C . LEU A 1 105 ? -21.117 4.497 15.368 1.00 86.06 105 LEU A C 1
ATOM 823 O O . LEU A 1 105 ? -21.529 3.660 16.167 1.00 86.06 105 LEU A O 1
AT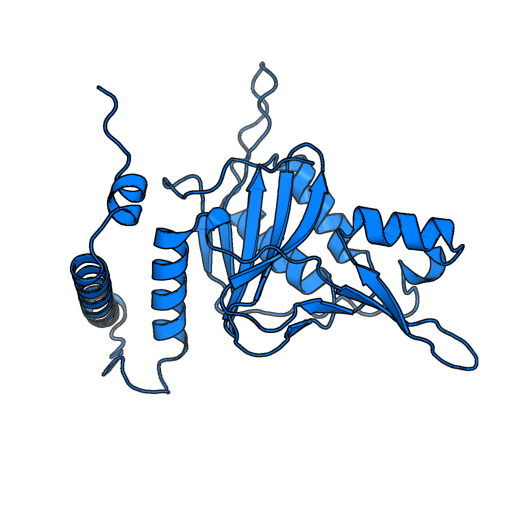OM 827 N N . ASP A 1 106 ? -20.432 5.579 15.754 1.00 86.06 106 ASP A N 1
ATOM 828 C CA . ASP A 1 106 ? -19.960 5.836 17.127 1.00 86.06 106 ASP A CA 1
ATOM 829 C C . ASP A 1 106 ? -19.014 4.737 17.673 1.00 86.06 106 ASP A C 1
ATOM 831 O O . ASP A 1 106 ? -18.918 4.447 18.865 1.00 86.06 106 ASP A O 1
ATOM 835 N N . LEU A 1 107 ? -18.267 4.107 16.762 1.00 85.06 107 LEU A N 1
ATOM 836 C CA . LEU A 1 107 ? -17.296 3.040 17.018 1.00 85.06 107 LEU A CA 1
ATOM 837 C C . LEU A 1 107 ? -15.845 3.509 16.824 1.00 85.06 107 LEU A C 1
ATOM 839 O O . LEU A 1 107 ? -14.943 2.700 16.620 1.00 85.06 107 LEU A O 1
ATOM 843 N N . ALA A 1 108 ? -15.586 4.818 16.893 1.00 84.69 108 ALA A N 1
ATOM 844 C CA . ALA A 1 108 ? -14.240 5.375 16.721 1.00 84.69 108 ALA A CA 1
ATOM 845 C C . ALA A 1 108 ? -13.226 4.839 17.752 1.00 84.69 108 ALA A C 1
ATOM 847 O O . ALA A 1 108 ? -12.030 4.809 17.476 1.00 84.69 108 ALA A O 1
ATOM 848 N N . HIS A 1 109 ? -13.701 4.361 18.906 1.00 79.75 109 HIS A N 1
ATOM 849 C CA . HIS A 1 109 ? -12.882 3.699 19.923 1.00 79.75 109 HIS A CA 1
ATOM 850 C C . HIS A 1 109 ? -12.228 2.390 19.436 1.00 79.75 109 HIS A C 1
ATOM 852 O O . HIS A 1 109 ? -11.293 1.918 20.066 1.00 79.75 109 HIS A O 1
ATOM 858 N N . LEU A 1 110 ? -12.682 1.807 18.317 1.00 79.75 110 LEU A N 1
ATOM 859 C CA . LEU A 1 110 ? -12.069 0.618 17.708 1.00 79.75 110 LEU A CA 1
ATOM 860 C C . LEU A 1 110 ? -10.835 0.940 16.855 1.00 79.75 110 LEU A C 1
ATOM 862 O O . LEU A 1 110 ? -10.096 0.033 16.481 1.00 79.75 110 LEU A O 1
ATOM 866 N N . LEU A 1 111 ? -10.620 2.214 16.509 1.00 79.88 111 LEU A N 1
ATOM 867 C CA . LEU A 1 111 ? -9.503 2.642 15.660 1.00 79.88 111 LEU A CA 1
ATOM 868 C C . LEU A 1 111 ? -8.162 2.559 16.373 1.00 79.88 111 LEU A C 1
ATOM 870 O O . LEU A 1 111 ? -7.139 2.360 15.727 1.00 79.88 111 LEU A O 1
ATOM 874 N N . HIS A 1 112 ? -8.175 2.727 17.688 1.00 73.81 112 HIS A N 1
ATOM 875 C CA . HIS A 1 112 ? -6.988 2.752 18.516 1.00 73.81 112 HIS A CA 1
ATOM 876 C C . HIS A 1 112 ? -7.211 1.773 19.655 1.00 73.81 112 HIS A C 1
ATOM 878 O O . HIS A 1 112 ? -8.090 1.961 20.490 1.00 73.81 112 HIS A O 1
ATOM 884 N N . ASP A 1 113 ? -6.438 0.695 19.656 1.00 60.34 113 ASP A N 1
ATOM 885 C CA . ASP A 1 113 ? -6.421 -0.224 20.779 1.00 60.34 113 ASP A CA 1
ATOM 886 C C . ASP A 1 113 ? -5.358 0.244 21.776 1.00 60.34 113 ASP A C 1
ATOM 888 O O . ASP A 1 113 ? -4.169 -0.054 21.635 1.00 60.34 113 ASP A O 1
ATOM 892 N N . ASP A 1 114 ? -5.798 0.985 22.794 1.00 52.12 114 ASP A N 1
ATOM 893 C CA . ASP A 1 114 ? -4.939 1.453 23.887 1.00 52.12 114 ASP A CA 1
ATOM 894 C C . ASP A 1 114 ? -4.263 0.293 24.647 1.00 52.12 114 ASP A C 1
ATOM 896 O O . ASP A 1 114 ? -3.227 0.493 25.282 1.00 52.12 114 ASP A O 1
ATOM 900 N N . SER A 1 115 ? -4.791 -0.938 24.567 1.00 47.53 115 SER A N 1
ATOM 901 C CA . SER A 1 115 ? -4.181 -2.114 25.201 1.00 47.53 115 SER A CA 1
ATOM 902 C C . SER A 1 115 ? -2.988 -2.681 24.414 1.00 47.53 115 SER A C 1
ATOM 904 O O . SER A 1 115 ? -2.083 -3.269 25.011 1.00 47.53 115 SER A O 1
ATOM 906 N N . LEU A 1 116 ? -2.922 -2.430 23.100 1.00 45.03 116 LEU A N 1
ATOM 907 C CA . LEU A 1 116 ? -1.795 -2.783 22.224 1.00 45.03 116 LEU A CA 1
ATOM 908 C C . LEU A 1 116 ? -0.729 -1.678 22.135 1.00 45.03 116 LEU A C 1
ATOM 910 O O . LEU A 1 116 ? 0.386 -1.952 21.692 1.00 45.03 116 LEU A O 1
ATOM 914 N N . ALA A 1 117 ? -1.010 -0.461 22.616 1.00 43.88 117 ALA A N 1
ATOM 915 C CA . ALA A 1 117 ? -0.050 0.649 22.655 1.00 43.88 117 ALA A CA 1
ATOM 916 C C . ALA A 1 117 ? 1.201 0.361 23.519 1.00 43.88 117 ALA A C 1
ATOM 918 O O . ALA A 1 117 ? 2.230 1.019 23.366 1.00 43.88 117 ALA A O 1
ATOM 919 N N . SER A 1 118 ? 1.141 -0.645 24.404 1.00 37.38 118 SER A N 1
ATOM 920 C CA . SER A 1 118 ? 2.289 -1.112 25.197 1.00 37.38 118 SER A CA 1
ATOM 921 C C . SER A 1 118 ? 3.150 -2.165 24.491 1.00 37.38 118 SER A C 1
ATOM 923 O O . SER A 1 118 ? 4.254 -2.457 24.958 1.00 37.38 118 SER A O 1
ATOM 925 N N . SER A 1 119 ? 2.679 -2.751 23.393 1.00 41.31 119 SER A N 1
ATOM 926 C CA . SER A 1 119 ? 3.514 -3.565 22.520 1.00 41.31 119 SER A CA 1
ATOM 927 C C . SER A 1 119 ? 4.011 -2.669 21.403 1.00 41.31 119 SER A C 1
ATOM 929 O O . SER A 1 119 ? 3.233 -2.242 20.554 1.00 41.31 119 SER A O 1
ATOM 931 N N . THR A 1 120 ? 5.316 -2.395 21.376 1.00 39.53 120 THR A N 1
ATOM 932 C CA . THR A 1 120 ? 5.959 -1.992 20.126 1.00 39.53 120 THR A CA 1
ATOM 933 C C . THR A 1 120 ? 5.435 -2.928 19.036 1.00 39.53 120 THR A C 1
ATOM 935 O O . THR A 1 120 ? 5.498 -4.148 19.242 1.00 39.53 120 THR A O 1
ATOM 938 N N . PRO A 1 121 ? 4.859 -2.413 17.927 1.00 42.22 121 PRO A N 1
ATOM 939 C CA . PRO A 1 121 ? 4.431 -3.286 16.848 1.00 42.22 121 PRO A CA 1
ATOM 940 C C . PRO A 1 121 ? 5.640 -4.160 16.533 1.00 42.22 121 PRO A C 1
ATOM 942 O O . PRO A 1 121 ? 6.737 -3.601 16.389 1.00 42.22 121 PRO A O 1
ATOM 945 N N . PRO A 1 122 ? 5.508 -5.502 16.555 1.00 42.28 122 PRO A N 1
ATOM 946 C CA . PRO A 1 122 ? 6.644 -6.361 16.302 1.00 42.28 122 PRO A CA 1
ATOM 947 C C . PRO A 1 122 ? 7.270 -5.858 15.014 1.00 42.28 122 PRO A C 1
ATOM 949 O O . PRO A 1 122 ? 6.586 -5.751 13.994 1.00 42.28 122 PRO A O 1
ATOM 952 N N . VAL A 1 123 ? 8.538 -5.442 15.099 1.00 43.22 123 VAL A N 1
ATOM 953 C CA . VAL A 1 123 ? 9.315 -5.082 13.922 1.00 43.22 123 VAL A CA 1
ATOM 954 C C . VAL A 1 123 ? 9.391 -6.374 13.141 1.00 43.22 123 VAL A C 1
ATOM 956 O O . VAL A 1 123 ? 10.207 -7.251 13.429 1.00 43.22 123 VAL A O 1
ATOM 959 N N . TYR A 1 124 ? 8.448 -6.548 12.224 1.00 49.66 124 TYR A N 1
ATOM 960 C CA . TYR A 1 124 ? 8.450 -7.680 11.342 1.00 49.66 124 TYR A CA 1
ATOM 961 C C . TYR A 1 124 ? 9.649 -7.458 10.437 1.00 49.66 124 TYR A C 1
ATOM 963 O O . TYR A 1 124 ? 9.612 -6.680 9.485 1.00 49.66 124 TYR A O 1
ATOM 971 N N . SER A 1 125 ? 10.750 -8.106 10.805 1.00 42.94 125 SER A N 1
ATOM 972 C CA . SER A 1 125 ? 11.936 -8.207 9.978 1.00 42.94 125 SER A CA 1
ATOM 973 C C . SER A 1 125 ? 11.563 -9.075 8.784 1.00 42.94 125 SER A C 1
ATOM 975 O O . SER A 1 125 ? 11.790 -10.284 8.762 1.00 42.94 125 SER A O 1
ATOM 977 N N . TYR A 1 126 ? 10.913 -8.463 7.797 1.00 53.50 126 TYR A N 1
ATOM 978 C CA . TYR A 1 126 ? 10.711 -9.053 6.485 1.00 53.50 126 TYR A CA 1
ATOM 979 C C . TYR A 1 126 ? 12.042 -8.962 5.741 1.00 53.50 126 TYR A C 1
ATOM 981 O O . TYR A 1 126 ? 12.185 -8.225 4.770 1.00 53.50 126 TYR A O 1
ATOM 989 N N . THR A 1 127 ? 13.045 -9.693 6.240 1.00 43.12 127 THR A N 1
ATOM 990 C CA . THR A 1 127 ? 14.248 -9.992 5.465 1.00 43.12 127 THR A CA 1
ATOM 991 C C . THR A 1 127 ? 13.782 -10.483 4.096 1.00 43.12 127 THR A C 1
ATOM 993 O O . THR A 1 127 ? 12.898 -11.328 4.029 1.00 43.12 127 THR A O 1
ATOM 996 N N . GLY A 1 128 ? 14.296 -9.902 3.008 1.00 49.03 128 GLY A N 1
ATOM 997 C CA . GLY A 1 128 ? 13.965 -10.305 1.634 1.00 49.03 128 GLY A CA 1
ATOM 998 C C . GLY A 1 128 ? 12.843 -9.536 0.929 1.00 49.03 128 GLY A C 1
ATOM 999 O O . GLY A 1 128 ? 12.340 -10.026 -0.080 1.00 49.03 128 GLY A O 1
ATOM 1000 N N . ASN A 1 129 ? 12.458 -8.349 1.404 1.00 65.75 129 ASN A N 1
ATOM 1001 C CA . ASN A 1 129 ? 11.664 -7.433 0.591 1.00 65.75 129 ASN A CA 1
ATOM 1002 C C . ASN A 1 129 ? 12.532 -6.721 -0.464 1.00 65.75 129 ASN A C 1
ATOM 1004 O O . ASN A 1 129 ? 13.652 -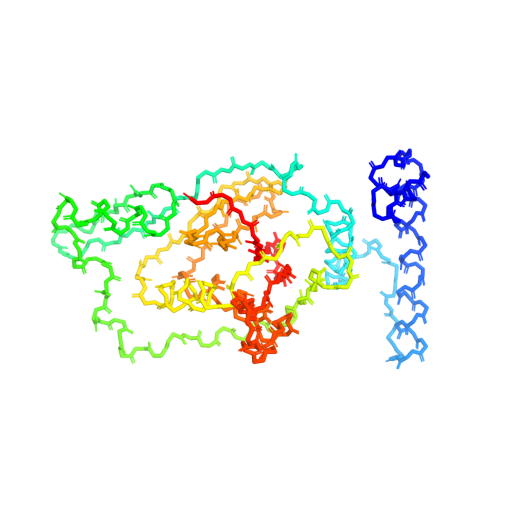6.291 -0.190 1.00 65.75 129 ASN A O 1
ATOM 1008 N N . VAL A 1 130 ? 12.019 -6.608 -1.690 1.00 64.62 130 VAL A N 1
ATOM 1009 C CA . VAL A 1 130 ? 12.703 -5.916 -2.793 1.00 64.62 130 VAL A CA 1
ATOM 1010 C C . VAL A 1 130 ? 11.795 -4.808 -3.296 1.00 64.62 130 VAL A C 1
ATOM 1012 O O . VAL A 1 130 ? 10.694 -5.083 -3.782 1.00 64.62 130 VAL A O 1
ATOM 1015 N N . ALA A 1 131 ? 12.265 -3.567 -3.166 1.00 74.75 131 ALA A N 1
ATOM 1016 C CA . ALA A 1 131 ? 11.591 -2.388 -3.687 1.00 74.75 131 ALA A CA 1
ATOM 1017 C C . ALA A 1 131 ? 12.121 -2.048 -5.085 1.00 74.75 131 ALA A C 1
ATOM 1019 O O . ALA A 1 131 ? 13.320 -1.855 -5.275 1.00 74.75 131 ALA A O 1
ATOM 1020 N N . PHE A 1 132 ? 11.209 -1.950 -6.046 1.00 80.19 132 PHE A N 1
ATOM 1021 C CA . PHE A 1 132 ? 11.463 -1.502 -7.409 1.00 80.19 132 PHE A CA 1
ATOM 1022 C C . PHE A 1 132 ? 10.923 -0.089 -7.576 1.00 80.19 132 PHE A C 1
ATOM 1024 O O . PHE A 1 132 ? 9.734 0.154 -7.355 1.00 80.19 132 PHE A O 1
ATOM 1031 N N . CYS A 1 133 ? 11.782 0.847 -7.966 1.00 83.12 133 CYS A N 1
ATOM 1032 C CA . CYS A 1 133 ? 11.412 2.251 -8.054 1.00 83.12 133 CYS A CA 1
ATOM 1033 C C . CYS A 1 133 ? 10.786 2.594 -9.410 1.00 83.12 133 CYS A C 1
ATOM 1035 O O . CYS A 1 133 ? 11.205 2.107 -10.460 1.00 83.12 133 CYS A O 1
ATOM 1037 N N . GLY A 1 134 ? 9.769 3.459 -9.394 1.00 71.88 134 GLY A N 1
ATOM 1038 C CA . GLY A 1 134 ? 9.129 3.948 -10.618 1.00 71.88 134 GLY A CA 1
ATOM 1039 C C . GLY A 1 134 ? 10.016 4.918 -11.404 1.00 71.88 134 GLY A C 1
ATOM 1040 O O . GLY A 1 134 ? 9.940 4.961 -12.630 1.00 71.88 134 GLY A O 1
ATOM 1041 N N . LYS A 1 135 ? 10.926 5.633 -10.723 1.00 63.66 135 LYS A N 1
ATOM 1042 C CA . LYS A 1 135 ? 11.859 6.595 -11.339 1.00 63.66 135 LYS A CA 1
ATOM 1043 C C . LYS A 1 135 ? 12.844 5.977 -12.341 1.00 63.66 135 LYS A C 1
ATOM 1045 O O . LYS A 1 135 ? 13.302 6.681 -13.234 1.00 63.66 135 LYS A O 1
ATOM 1050 N N . ASP A 1 136 ? 13.084 4.669 -12.273 1.00 53.16 136 ASP A N 1
ATOM 1051 C CA . ASP A 1 136 ? 13.985 3.946 -13.185 1.00 53.16 136 ASP A CA 1
ATOM 1052 C C . ASP A 1 136 ? 13.299 3.536 -14.510 1.00 53.16 136 ASP A C 1
ATOM 1054 O O . ASP A 1 136 ? 13.694 2.574 -15.166 1.00 53.16 136 ASP A O 1
ATOM 1058 N N . GLY A 1 137 ? 12.247 4.261 -14.919 1.00 50.00 137 GLY A N 1
ATOM 1059 C CA . GLY A 1 137 ? 11.431 3.940 -16.098 1.00 50.00 137 GLY A CA 1
ATOM 1060 C C . GLY A 1 137 ? 10.297 2.945 -15.827 1.00 50.00 137 GLY A C 1
ATOM 1061 O O . GLY A 1 137 ? 9.775 2.341 -16.767 1.00 50.00 137 GLY A O 1
ATOM 1062 N N . GLY A 1 138 ? 9.919 2.777 -14.556 1.00 59.78 138 GLY A N 1
ATOM 1063 C CA . GLY A 1 138 ? 8.816 1.922 -14.132 1.00 59.78 138 GLY A CA 1
ATOM 1064 C C . GLY A 1 138 ? 7.433 2.486 -14.506 1.00 59.78 138 GLY A C 1
ATOM 1065 O O . GLY A 1 138 ? 7.292 3.665 -14.832 1.00 59.78 138 GLY A O 1
ATOM 1066 N N . PRO A 1 139 ? 6.376 1.658 -14.457 1.00 68.75 139 PRO A N 1
ATOM 1067 C CA . PRO A 1 139 ? 5.057 1.987 -15.014 1.00 68.75 139 PRO A CA 1
ATOM 1068 C C . PRO A 1 139 ? 4.196 2.917 -14.137 1.00 68.75 139 PRO A C 1
ATOM 1070 O O . PRO A 1 139 ? 3.056 3.219 -14.496 1.00 68.75 139 PRO A O 1
ATOM 1073 N N . PHE A 1 140 ? 4.689 3.347 -12.973 1.00 80.44 140 PHE A N 1
ATOM 1074 C CA . PHE A 1 140 ? 3.874 4.009 -11.956 1.00 80.44 140 PHE A CA 1
ATOM 1075 C C . PHE A 1 140 ? 3.963 5.539 -12.031 1.00 80.44 140 PHE A C 1
ATOM 1077 O O . PHE A 1 140 ? 5.060 6.088 -11.934 1.00 80.44 140 PHE A O 1
ATOM 1084 N N . PRO A 1 141 ? 2.821 6.250 -12.130 1.00 84.44 141 PRO A N 1
ATOM 1085 C CA . PRO A 1 141 ? 2.789 7.693 -11.928 1.00 84.44 141 PRO A CA 1
ATOM 1086 C C . PRO A 1 141 ? 3.353 8.071 -10.556 1.00 84.44 141 PRO A C 1
ATOM 1088 O O . PRO A 1 141 ? 3.197 7.329 -9.584 1.00 84.44 141 PRO A O 1
ATOM 1091 N N . ASN A 1 142 ? 3.967 9.245 -10.467 1.00 87.12 142 ASN A N 1
ATOM 1092 C CA . ASN A 1 142 ? 4.532 9.746 -9.220 1.00 87.12 142 ASN A CA 1
ATOM 1093 C C . ASN A 1 142 ? 3.443 10.135 -8.214 1.00 87.12 142 ASN A C 1
ATOM 1095 O O . ASN A 1 142 ? 2.481 10.815 -8.566 1.00 87.12 142 ASN A O 1
ATOM 1099 N N . ALA A 1 143 ? 3.629 9.714 -6.964 1.00 91.12 143 ALA A N 1
ATOM 1100 C CA . ALA A 1 143 ? 2.871 10.156 -5.802 1.00 91.12 143 ALA A CA 1
ATOM 1101 C C . ALA A 1 143 ? 3.628 11.264 -5.058 1.00 91.12 143 ALA A C 1
ATOM 1103 O O . ALA A 1 143 ? 4.854 11.353 -5.141 1.00 91.12 143 ALA A O 1
ATOM 1104 N N . SER A 1 144 ? 2.906 12.070 -4.284 1.00 90.88 144 SER A N 1
ATOM 1105 C CA . SER A 1 144 ? 3.495 13.034 -3.352 1.00 90.88 144 SER A CA 1
ATOM 1106 C C . SER A 1 144 ? 4.125 12.308 -2.164 1.00 90.88 144 SER A C 1
ATOM 1108 O O . SER A 1 144 ? 3.447 11.533 -1.487 1.00 90.88 144 SER A O 1
ATOM 1110 N N . ILE A 1 145 ? 5.396 12.595 -1.863 1.00 90.81 145 ILE A N 1
ATOM 1111 C CA . ILE A 1 145 ? 6.072 12.065 -0.668 1.00 90.81 145 ILE A CA 1
ATOM 1112 C C . ILE A 1 145 ? 5.283 12.405 0.594 1.00 90.81 145 ILE A C 1
ATOM 1114 O O . ILE A 1 145 ? 5.035 11.517 1.402 1.00 90.81 145 ILE A O 1
ATOM 1118 N N . ALA A 1 146 ? 4.822 13.649 0.740 1.00 90.44 146 ALA A N 1
ATOM 1119 C CA . ALA A 1 146 ? 4.079 14.069 1.928 1.00 90.44 146 ALA A CA 1
ATOM 1120 C C . ALA A 1 146 ? 2.801 13.235 2.126 1.00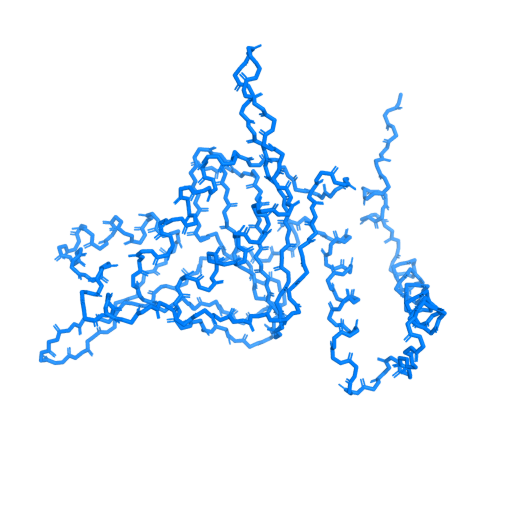 90.44 146 ALA A C 1
ATOM 1122 O O . ALA A 1 146 ? 2.596 12.659 3.190 1.00 90.44 146 ALA A O 1
ATOM 1123 N N . ALA A 1 147 ? 1.995 13.080 1.070 1.00 91.88 147 ALA A N 1
ATOM 1124 C CA . ALA A 1 147 ? 0.744 12.324 1.145 1.00 91.88 147 ALA A CA 1
ATOM 1125 C C . ALA A 1 147 ? 0.976 10.832 1.447 1.00 91.88 147 ALA A C 1
ATOM 1127 O O . ALA A 1 147 ? 0.219 10.219 2.200 1.00 91.88 147 ALA A O 1
ATOM 1128 N N . ILE A 1 148 ? 2.041 10.242 0.893 1.00 95.19 148 ILE A N 1
ATOM 1129 C CA . ILE A 1 148 ? 2.412 8.854 1.187 1.00 95.19 148 ILE A CA 1
ATOM 1130 C C . ILE A 1 148 ? 2.939 8.708 2.618 1.00 95.19 148 ILE A C 1
ATOM 1132 O O . ILE A 1 148 ? 2.585 7.739 3.286 1.00 95.19 148 ILE A O 1
ATOM 1136 N N . GLY A 1 149 ? 3.723 9.667 3.117 1.00 93.88 149 GLY A N 1
ATOM 1137 C CA . GLY A 1 149 ? 4.173 9.703 4.512 1.00 93.88 149 GLY A CA 1
ATOM 1138 C C . GLY A 1 149 ? 3.005 9.765 5.501 1.00 93.88 149 GLY A C 1
ATOM 1139 O O . GLY A 1 149 ? 2.986 9.017 6.485 1.00 93.88 149 GLY A O 1
ATOM 1140 N N . ASP A 1 150 ? 1.990 10.577 5.197 1.00 92.06 150 ASP A N 1
ATOM 1141 C CA . ASP A 1 150 ? 0.754 10.654 5.981 1.00 92.06 150 ASP A CA 1
ATOM 1142 C C . ASP A 1 150 ? -0.012 9.328 5.940 1.00 92.06 150 ASP A C 1
ATOM 1144 O O . ASP A 1 150 ? -0.420 8.814 6.981 1.00 92.06 150 ASP A O 1
ATOM 1148 N N . GLY A 1 151 ? -0.153 8.722 4.756 1.00 93.44 151 GLY A N 1
ATOM 1149 C CA . GLY A 1 151 ? -0.795 7.416 4.588 1.00 93.44 151 GLY A CA 1
ATOM 1150 C C . GLY A 1 151 ? -0.097 6.295 5.367 1.00 93.44 151 GLY A C 1
ATOM 1151 O O . GLY A 1 151 ? -0.764 5.505 6.034 1.00 93.44 151 GLY A O 1
ATOM 1152 N N . ILE A 1 152 ? 1.240 6.248 5.342 1.00 94.44 152 ILE A N 1
ATOM 1153 C CA . ILE A 1 152 ? 2.046 5.304 6.136 1.00 94.44 152 ILE A CA 1
ATOM 1154 C C . ILE A 1 152 ? 1.786 5.512 7.629 1.00 94.44 152 ILE A C 1
ATOM 1156 O O . ILE A 1 152 ? 1.517 4.553 8.355 1.00 94.44 152 ILE A O 1
ATOM 1160 N N . SER A 1 153 ? 1.852 6.762 8.089 1.00 91.00 153 SER A N 1
ATOM 1161 C CA . SER A 1 153 ? 1.643 7.111 9.497 1.00 91.00 153 SER A CA 1
ATOM 1162 C C . SER A 1 153 ? 0.233 6.752 9.961 1.00 91.00 153 SER A C 1
ATOM 1164 O O . SER A 1 153 ? 0.052 6.255 11.068 1.00 91.00 153 SER A O 1
ATOM 1166 N N . TYR A 1 154 ? -0.764 6.950 9.103 1.00 88.50 154 TYR A N 1
ATOM 1167 C CA . TYR A 1 154 ? -2.145 6.594 9.390 1.00 88.50 154 TYR A CA 1
ATOM 1168 C C . TYR A 1 154 ? -2.329 5.079 9.528 1.00 88.50 154 TYR A C 1
ATOM 1170 O O . TYR A 1 154 ? -2.850 4.618 10.538 1.00 88.50 154 TYR A O 1
ATOM 1178 N N . LEU A 1 155 ? -1.823 4.297 8.567 1.00 90.38 155 LEU A N 1
ATOM 1179 C CA . LEU A 1 155 ? -1.891 2.832 8.598 1.00 90.38 155 LEU A CA 1
ATOM 1180 C C . LEU A 1 155 ? -1.191 2.228 9.825 1.00 90.38 155 LEU A C 1
ATOM 1182 O O . LEU A 1 155 ? -1.645 1.210 10.330 1.00 90.38 155 LEU A O 1
ATOM 1186 N N . ARG A 1 156 ? -0.114 2.843 10.330 1.00 88.56 156 ARG A N 1
ATOM 1187 C CA . ARG A 1 156 ? 0.565 2.371 11.552 1.00 88.56 156 ARG A CA 1
ATOM 1188 C C . ARG A 1 156 ? -0.261 2.535 12.824 1.00 88.56 156 ARG A C 1
ATOM 1190 O O . ARG A 1 156 ? -0.049 1.801 13.784 1.00 88.56 156 ARG A O 1
ATOM 1197 N N . ASN A 1 157 ? -1.155 3.519 12.838 1.00 83.31 157 ASN A N 1
ATOM 1198 C CA . ASN A 1 157 ? -1.879 3.925 14.036 1.00 83.31 157 ASN A CA 1
ATOM 1199 C C . ASN A 1 157 ? -3.310 3.379 14.092 1.00 83.31 157 ASN A C 1
ATOM 1201 O O . ASN A 1 157 ? -3.992 3.637 15.078 1.00 83.31 157 ASN A O 1
ATOM 1205 N N . VAL A 1 158 ? -3.774 2.649 13.072 1.00 80.44 158 VAL A N 1
ATOM 1206 C CA . VAL A 1 158 ? -5.119 2.057 13.056 1.00 80.44 158 VAL A CA 1
ATOM 1207 C C . VAL A 1 158 ? -5.065 0.569 13.413 1.00 80.44 158 VAL A C 1
ATOM 1209 O O . VAL A 1 158 ? -4.295 -0.202 12.835 1.00 80.44 158 VAL A O 1
ATOM 1212 N N . SER A 1 159 ? -5.898 0.170 14.371 1.00 81.69 159 SER A N 1
ATOM 1213 C CA . SER A 1 159 ? -6.118 -1.221 14.779 1.00 81.69 159 SER A CA 1
ATOM 1214 C C . SER A 1 159 ? -6.919 -2.013 13.746 1.00 81.69 159 SER A C 1
ATOM 1216 O O . SER A 1 159 ? -7.652 -1.443 12.946 1.00 81.69 159 SER A O 1
ATOM 1218 N N . GLY A 1 160 ? -6.828 -3.343 13.807 1.00 79.88 160 GLY A N 1
ATOM 1219 C CA . GLY A 1 160 ? -7.618 -4.276 12.998 1.00 79.88 160 GLY A CA 1
ATOM 1220 C C . GLY A 1 160 ? -6.769 -5.152 12.075 1.00 79.88 160 GLY A C 1
ATOM 1221 O O . GLY A 1 160 ? -5.549 -4.998 11.973 1.00 79.88 160 GLY A O 1
ATOM 1222 N N . THR A 1 161 ? -7.432 -6.098 11.413 1.00 85.06 161 THR A N 1
ATOM 1223 C CA . THR A 1 161 ? -6.787 -7.109 10.565 1.00 85.06 161 THR A CA 1
ATOM 1224 C C . THR A 1 161 ? -7.295 -6.999 9.127 1.00 85.06 161 THR A C 1
ATOM 1226 O O . THR A 1 161 ? -8.475 -7.244 8.860 1.00 85.06 161 THR A O 1
ATOM 1229 N N . PRO A 1 162 ? -6.443 -6.580 8.175 1.00 85.69 162 PRO A N 1
ATOM 1230 C CA . PRO A 1 162 ? -6.866 -6.442 6.793 1.00 85.69 162 PRO A CA 1
ATOM 1231 C C . PRO A 1 162 ? -6.856 -7.806 6.089 1.00 85.69 162 PRO A C 1
ATOM 1233 O O . PRO A 1 162 ? -5.928 -8.608 6.254 1.00 85.69 162 PRO A O 1
ATOM 1236 N N . THR A 1 163 ? -7.880 -8.049 5.271 1.00 85.88 163 THR A N 1
ATOM 1237 C CA . THR A 1 163 ? -8.054 -9.283 4.499 1.00 85.88 163 THR A CA 1
ATOM 1238 C C . THR A 1 163 ? -8.185 -8.977 3.013 1.00 85.88 163 THR A C 1
ATOM 1240 O O . THR A 1 163 ? -9.065 -8.235 2.583 1.00 85.88 163 THR A O 1
ATOM 1243 N N . SER A 1 164 ? -7.323 -9.596 2.209 1.00 82.25 164 SER A N 1
ATOM 1244 C CA . SER A 1 164 ? -7.405 -9.577 0.751 1.00 82.25 164 SER A CA 1
ATOM 1245 C C . SER A 1 164 ? -7.856 -10.946 0.249 1.00 82.25 164 SER A C 1
ATOM 1247 O O . SER A 1 164 ? -7.311 -11.985 0.640 1.00 82.25 164 SER A O 1
ATOM 1249 N N . GLY A 1 165 ? -8.882 -10.952 -0.603 1.00 70.12 165 GLY A N 1
ATOM 1250 C CA . GLY A 1 165 ? -9.433 -12.168 -1.193 1.00 70.12 165 GLY A CA 1
ATOM 1251 C C . GLY A 1 165 ? -8.421 -12.941 -2.061 1.00 70.12 165 GLY A C 1
ATOM 1252 O O . GLY A 1 165 ? -7.354 -12.427 -2.408 1.00 70.12 165 GLY A O 1
ATOM 1253 N N . PRO A 1 166 ? -8.738 -14.191 -2.435 1.00 64.06 166 PRO A N 1
ATOM 1254 C CA . PRO A 1 166 ? -7.879 -15.006 -3.290 1.00 64.06 166 PRO A CA 1
ATOM 1255 C C . PRO A 1 166 ? -7.840 -14.454 -4.721 1.00 64.06 166 PRO A C 1
ATOM 1257 O O . PRO A 1 166 ? -8.885 -14.098 -5.264 1.00 64.06 166 PRO A O 1
ATOM 1260 N N . GLY A 1 167 ? -6.668 -14.441 -5.359 1.00 57.16 167 GLY A N 1
ATOM 1261 C CA . GLY A 1 167 ? -6.534 -14.094 -6.777 1.00 57.16 167 GLY A CA 1
ATOM 1262 C C . GLY A 1 167 ? -5.095 -13.776 -7.164 1.00 57.16 167 GLY A C 1
ATOM 1263 O O . GLY A 1 167 ? -4.372 -13.166 -6.390 1.00 57.16 167 GLY A O 1
ATOM 1264 N N . LEU A 1 168 ? -4.668 -14.194 -8.358 1.00 61.69 168 LEU A N 1
ATOM 1265 C CA . LEU A 1 168 ? -3.373 -13.801 -8.921 1.00 61.69 168 LEU A CA 1
ATOM 1266 C C . LEU A 1 168 ? -3.457 -12.326 -9.335 1.00 61.69 168 LEU A C 1
ATOM 1268 O O . LEU A 1 168 ? -3.991 -12.021 -10.398 1.00 61.69 168 LEU A O 1
ATOM 1272 N N . GLY A 1 169 ? -2.989 -11.422 -8.478 1.00 65.00 169 GLY A N 1
ATOM 1273 C CA . GLY A 1 169 ? -3.036 -9.989 -8.738 1.00 65.00 169 GLY A CA 1
ATOM 1274 C C . GLY A 1 169 ? -4.385 -9.361 -8.384 1.00 65.00 169 GLY A C 1
ATOM 1275 O O . GLY A 1 169 ? -4.910 -8.544 -9.142 1.00 65.00 169 GLY A O 1
ATOM 1276 N N . ASN A 1 170 ? -4.953 -9.715 -7.231 1.00 81.00 170 ASN A N 1
ATOM 1277 C CA . ASN A 1 170 ? -6.013 -8.904 -6.635 1.00 81.00 170 ASN A CA 1
ATOM 1278 C C . ASN A 1 170 ? -5.372 -7.769 -5.840 1.00 81.00 170 ASN A C 1
ATOM 1280 O O . ASN A 1 170 ? -4.720 -8.022 -4.826 1.00 81.00 170 ASN A O 1
ATOM 1284 N N . CYS A 1 171 ? -5.581 -6.531 -6.274 1.00 86.44 171 CYS A N 1
ATOM 1285 C CA . CYS A 1 171 ? -5.134 -5.350 -5.546 1.00 86.44 171 CYS A CA 1
ATOM 1286 C C . CYS A 1 171 ? -6.327 -4.597 -4.990 1.00 86.44 171 CYS A C 1
ATOM 1288 O O . CYS A 1 171 ? -7.307 -4.382 -5.698 1.00 86.44 171 CYS A O 1
ATOM 1290 N N . GLY A 1 172 ? -6.198 -4.103 -3.767 1.00 89.12 172 GLY A N 1
ATOM 1291 C CA . GLY A 1 172 ? -7.089 -3.066 -3.276 1.00 89.12 172 GLY A CA 1
ATOM 1292 C C . GLY A 1 172 ? -6.325 -1.853 -2.793 1.00 89.12 172 GLY A C 1
ATOM 1293 O O . GLY A 1 172 ? -5.163 -1.920 -2.369 1.00 89.12 172 GLY A O 1
ATOM 1294 N N . ARG A 1 173 ? -6.995 -0.714 -2.900 1.00 91.62 173 ARG A N 1
ATOM 1295 C CA . ARG A 1 173 ? -6.455 0.566 -2.478 1.00 91.62 173 ARG A CA 1
ATOM 1296 C C . ARG A 1 173 ? -6.632 0.691 -0.976 1.00 91.62 173 ARG A C 1
ATOM 1298 O O . ARG A 1 173 ? -7.753 0.755 -0.487 1.00 91.62 173 ARG A O 1
ATOM 1305 N N . VAL A 1 174 ? -5.526 0.736 -0.246 1.00 93.25 174 VAL A N 1
ATOM 1306 C CA . VAL A 1 174 ? -5.562 0.782 1.221 1.00 93.25 174 VAL A CA 1
ATOM 1307 C C . VAL A 1 174 ? -5.573 2.205 1.753 1.00 93.25 174 VAL A C 1
ATOM 1309 O O . VAL A 1 174 ? -6.116 2.454 2.820 1.00 93.25 174 VAL A O 1
ATOM 1312 N N . SER A 1 175 ? -5.002 3.146 1.004 1.00 94.25 175 SER A N 1
ATOM 1313 C CA . SER A 1 175 ? -4.986 4.567 1.335 1.00 94.25 175 SER A CA 1
ATOM 1314 C C . SER A 1 175 ? -4.992 5.380 0.050 1.00 94.25 175 SER A C 1
ATOM 1316 O O . SER A 1 175 ? -4.286 5.024 -0.895 1.00 94.25 175 SER A O 1
ATOM 1318 N N . CYS A 1 176 ? -5.749 6.475 0.023 1.00 93.31 176 CYS A N 1
ATOM 1319 C CA . CYS A 1 176 ? -5.733 7.447 -1.069 1.00 93.31 176 CYS A CA 1
ATOM 1320 C C . CYS A 1 176 ? -5.918 8.857 -0.508 1.00 93.31 176 CYS A C 1
ATOM 1322 O O . CYS A 1 176 ? -6.916 9.135 0.156 1.00 93.31 176 CYS A O 1
ATOM 1324 N N . SER A 1 177 ? -4.973 9.753 -0.775 1.00 91.38 177 SER A N 1
ATOM 1325 C CA . SER A 1 177 ? -5.096 11.174 -0.450 1.00 91.38 177 SER A CA 1
ATOM 1326 C C . SER A 1 177 ? -4.278 12.023 -1.419 1.00 91.38 177 SER A C 1
ATOM 1328 O O . SER A 1 177 ? -3.214 11.610 -1.874 1.00 91.38 177 SER A O 1
ATOM 1330 N N . SER A 1 178 ? -4.765 13.222 -1.756 1.00 88.38 178 SER A N 1
ATOM 1331 C CA . SER A 1 178 ? -4.022 14.208 -2.563 1.00 88.38 178 SER A CA 1
ATOM 1332 C C . SER A 1 178 ? -3.402 13.626 -3.846 1.00 88.38 178 SER A C 1
ATOM 1334 O O . SER A 1 178 ? -2.224 13.840 -4.140 1.00 88.38 178 SER A O 1
ATOM 1336 N N . GLY A 1 179 ? -4.177 12.823 -4.582 1.00 89.31 179 GLY A N 1
ATOM 1337 C CA . GLY A 1 179 ? -3.733 12.177 -5.820 1.00 89.31 179 GLY A CA 1
ATOM 1338 C C . GLY A 1 179 ? -2.661 11.087 -5.642 1.00 89.31 179 GLY A C 1
ATOM 1339 O O . GLY A 1 179 ? -1.941 10.762 -6.585 1.00 89.31 179 GLY A O 1
ATOM 1340 N N . SER A 1 180 ? -2.491 10.568 -4.425 1.00 92.31 180 SER A N 1
ATOM 1341 C CA . SER A 1 180 ? -1.428 9.640 -4.034 1.00 92.31 180 SER A CA 1
ATOM 1342 C C . SER A 1 180 ? -2.025 8.435 -3.319 1.00 92.31 180 SER A C 1
ATOM 1344 O O . SER A 1 180 ? -2.786 8.593 -2.364 1.00 92.31 180 SER A O 1
ATOM 1346 N N . ALA A 1 181 ? -1.677 7.228 -3.764 1.00 94.69 181 ALA A N 1
ATOM 1347 C CA . ALA A 1 181 ? -2.267 6.002 -3.245 1.00 94.69 181 ALA A CA 1
ATOM 1348 C C . ALA A 1 181 ? -1.229 4.966 -2.817 1.00 94.69 181 ALA A C 1
ATOM 1350 O O . ALA A 1 181 ? -0.173 4.798 -3.436 1.00 94.69 181 ALA A O 1
ATOM 1351 N N . ILE A 1 182 ? -1.601 4.227 -1.774 1.00 96.31 182 ILE A N 1
ATOM 1352 C CA . ILE A 1 182 ? -0.952 2.993 -1.346 1.00 96.31 182 ILE A CA 1
ATOM 1353 C C . ILE A 1 182 ? -1.912 1.854 -1.683 1.00 96.31 182 ILE A C 1
ATOM 1355 O O . ILE A 1 182 ? -3.100 1.896 -1.352 1.00 96.31 182 ILE A O 1
ATOM 1359 N N . TRP A 1 183 ? -1.381 0.831 -2.332 1.00 94.06 183 TRP A N 1
ATOM 1360 C CA . TRP A 1 183 ? -2.104 -0.353 -2.768 1.00 94.06 183 TRP A CA 1
ATOM 1361 C C . TRP A 1 183 ? -1.513 -1.592 -2.113 1.00 94.06 183 TRP A C 1
ATOM 1363 O O . TRP A 1 183 ? -0.295 -1.695 -1.960 1.00 94.06 183 TRP A O 1
ATOM 1373 N N . TRP A 1 184 ? -2.374 -2.546 -1.775 1.00 92.94 184 TRP A N 1
ATOM 1374 C CA . TRP A 1 184 ? -1.979 -3.864 -1.300 1.00 92.94 184 TRP A CA 1
ATOM 1375 C C . TRP A 1 184 ? -2.493 -4.926 -2.265 1.00 92.94 184 TRP A C 1
ATOM 1377 O O . TRP A 1 184 ? -3.687 -4.978 -2.559 1.00 92.94 184 TRP A O 1
ATOM 1387 N N . CYS A 1 185 ? -1.581 -5.763 -2.750 1.00 88.56 185 CYS A N 1
ATOM 1388 C CA . CYS A 1 185 ? -1.864 -6.778 -3.749 1.00 88.56 185 CYS A CA 1
ATOM 1389 C C . CYS A 1 185 ? -1.546 -8.172 -3.218 1.00 88.56 185 CYS A C 1
ATOM 1391 O O . CYS A 1 185 ? -0.477 -8.403 -2.649 1.00 88.56 185 CYS A O 1
ATOM 1393 N N . ASN A 1 186 ? -2.473 -9.101 -3.421 1.00 87.19 186 ASN A N 1
ATOM 1394 C CA . ASN A 1 186 ? -2.280 -10.523 -3.199 1.00 87.19 186 ASN A CA 1
ATOM 1395 C C . ASN A 1 186 ? -2.041 -11.194 -4.555 1.00 87.19 186 ASN A C 1
ATOM 1397 O O . ASN A 1 186 ? -2.867 -11.060 -5.453 1.00 87.19 186 ASN A O 1
ATOM 1401 N N . ASP A 1 187 ? -0.932 -11.918 -4.690 1.00 80.25 187 ASP A N 1
ATOM 1402 C CA . ASP A 1 187 ? -0.578 -12.676 -5.897 1.00 80.25 187 ASP A CA 1
ATOM 1403 C C . ASP A 1 187 ? -0.685 -14.188 -5.644 1.00 80.25 187 ASP A C 1
ATOM 1405 O O . ASP A 1 187 ? -0.070 -15.002 -6.332 1.00 80.25 187 ASP A O 1
ATOM 1409 N N . GLN A 1 188 ? -1.420 -14.591 -4.605 1.00 77.50 188 GLN A N 1
ATOM 1410 C CA . GLN A 1 188 ? -1.674 -15.990 -4.287 1.00 77.50 188 GLN A CA 1
ATOM 1411 C C . GLN A 1 188 ? -3.109 -16.393 -4.640 1.00 77.50 188 GLN A C 1
ATOM 1413 O O . GLN A 1 188 ? -4.047 -15.611 -4.474 1.00 77.50 188 GLN A O 1
ATOM 1418 N N . PRO A 1 189 ? -3.329 -17.664 -5.018 1.00 71.00 189 PRO A N 1
ATOM 1419 C CA . PRO A 1 189 ? -4.671 -18.199 -5.247 1.00 71.00 189 PRO A CA 1
ATOM 1420 C C . PRO A 1 189 ? -5.472 -18.404 -3.947 1.00 71.00 189 PRO A C 1
ATOM 1422 O O . PRO A 1 189 ? -6.586 -18.915 -3.993 1.00 71.00 189 PRO A O 1
ATOM 1425 N N . VAL A 1 190 ? -4.913 -18.042 -2.788 1.00 77.56 190 VAL A N 1
ATOM 1426 C CA . VAL A 1 190 ? -5.543 -18.169 -1.468 1.00 77.56 190 VAL A CA 1
ATOM 1427 C C . VAL A 1 190 ? -5.716 -16.793 -0.820 1.00 77.56 190 VAL A C 1
ATOM 1429 O O . VAL A 1 190 ? -4.896 -15.907 -1.083 1.00 77.56 190 VAL A O 1
ATOM 1432 N N . PRO A 1 191 ? -6.752 -16.591 0.021 1.00 81.62 191 PRO A N 1
ATOM 1433 C CA . PRO A 1 191 ? -6.922 -15.342 0.752 1.00 81.62 191 PRO A CA 1
ATOM 1434 C C . PRO A 1 191 ? -5.714 -15.056 1.642 1.00 81.62 191 PRO A C 1
ATOM 1436 O O . PRO A 1 191 ? -5.087 -15.975 2.178 1.00 81.62 191 PRO A O 1
ATOM 1439 N N . ARG A 1 192 ? -5.414 -13.773 1.832 1.00 84.94 192 ARG A N 1
ATOM 1440 C CA . ARG A 1 192 ? -4.340 -13.319 2.708 1.00 84.94 192 ARG A CA 1
ATOM 1441 C C . ARG A 1 192 ? -4.900 -12.420 3.796 1.00 84.94 192 ARG A C 1
ATOM 1443 O O . ARG A 1 192 ? -5.539 -11.418 3.504 1.00 84.94 192 ARG A O 1
ATOM 1450 N N . ILE A 1 193 ? -4.594 -12.777 5.037 1.00 87.00 193 ILE A N 1
ATOM 1451 C CA . ILE A 1 193 ? -4.908 -11.996 6.232 1.00 87.00 193 ILE A CA 1
ATOM 1452 C C . ILE A 1 193 ? -3.579 -11.515 6.802 1.00 87.00 193 ILE A C 1
ATOM 1454 O O . ILE A 1 193 ? -2.647 -12.313 6.944 1.00 87.00 193 ILE A O 1
ATOM 1458 N N . LEU A 1 194 ? -3.470 -10.220 7.090 1.00 85.50 194 LEU A N 1
ATOM 1459 C CA . LEU A 1 194 ? -2.311 -9.672 7.792 1.00 85.50 194 LEU A CA 1
ATOM 1460 C C . LEU A 1 194 ? -2.675 -9.390 9.254 1.00 85.50 194 LEU A C 1
ATOM 1462 O O . LEU A 1 194 ? -3.819 -9.049 9.548 1.00 85.50 194 LEU A O 1
ATOM 1466 N N . PRO A 1 195 ? -1.709 -9.502 10.180 1.00 81.56 195 PRO A N 1
ATOM 1467 C CA . PRO A 1 195 ? -1.964 -9.275 11.600 1.00 81.56 195 PRO A CA 1
ATOM 1468 C C . PRO A 1 195 ? -2.244 -7.804 11.938 1.00 81.56 195 PRO A C 1
ATOM 1470 O O . PRO A 1 195 ? -2.769 -7.522 13.006 1.00 81.56 195 PRO A O 1
ATOM 1473 N N . SER A 1 196 ? -1.848 -6.864 11.073 1.00 84.00 196 SER A N 1
ATOM 1474 C CA . SER A 1 196 ? -2.070 -5.428 11.257 1.00 84.00 196 SER A CA 1
ATOM 1475 C C . SER A 1 196 ? -1.818 -4.665 9.955 1.00 84.00 196 SER A C 1
ATOM 1477 O O . SER A 1 196 ? -1.026 -5.093 9.109 1.00 84.00 196 SER A O 1
ATOM 1479 N N . PHE A 1 197 ? -2.434 -3.491 9.835 1.00 85.94 197 PHE A N 1
ATOM 1480 C CA . PHE A 1 197 ? -2.169 -2.482 8.807 1.00 85.94 197 PHE A CA 1
ATOM 1481 C C . PHE A 1 197 ? -0.719 -1.997 8.783 1.00 85.94 197 PHE A C 1
ATOM 1483 O O . PHE A 1 197 ? -0.191 -1.697 7.708 1.00 85.94 197 PHE A O 1
ATOM 1490 N N . SER A 1 198 ? -0.041 -2.005 9.934 1.00 87.25 198 SER A N 1
ATOM 1491 C CA . SER A 1 198 ? 1.377 -1.653 10.043 1.00 87.25 198 SER A CA 1
ATOM 1492 C C . SER A 1 198 ? 2.246 -2.489 9.106 1.00 87.25 198 SER A C 1
ATOM 1494 O O . SER A 1 198 ? 3.224 -1.989 8.570 1.00 87.25 198 SER A O 1
ATOM 1496 N N . VAL A 1 199 ? 1.857 -3.735 8.810 1.00 87.19 199 VAL A N 1
ATOM 1497 C CA . VAL A 1 199 ? 2.581 -4.595 7.861 1.00 87.19 199 VAL A CA 1
ATOM 1498 C C . VAL A 1 199 ? 2.575 -4.020 6.440 1.00 87.19 199 VAL A C 1
ATOM 1500 O O . VAL A 1 199 ? 3.590 -4.064 5.745 1.00 87.19 199 VAL A O 1
ATOM 1503 N N . ILE A 1 200 ? 1.449 -3.448 6.012 1.00 91.94 200 ILE A N 1
ATOM 1504 C CA . ILE A 1 200 ? 1.324 -2.782 4.711 1.00 91.94 200 ILE A CA 1
ATOM 1505 C C . ILE A 1 200 ? 2.103 -1.461 4.734 1.00 91.94 200 ILE A C 1
ATOM 1507 O O . ILE A 1 200 ? 2.812 -1.140 3.776 1.00 91.94 200 ILE A O 1
ATOM 1511 N N . ALA A 1 201 ? 2.026 -0.733 5.854 1.00 92.94 201 ALA A N 1
ATOM 1512 C CA . ALA A 1 201 ? 2.759 0.510 6.070 1.00 92.94 201 ALA A CA 1
ATOM 1513 C C . ALA A 1 201 ? 4.280 0.317 5.971 1.00 92.94 201 ALA A C 1
ATOM 1515 O O . ALA A 1 201 ? 4.945 1.137 5.347 1.00 92.94 201 ALA A O 1
ATOM 1516 N N . GLU A 1 202 ? 4.832 -0.784 6.491 1.00 89.75 202 GLU A N 1
ATOM 1517 C CA . GLU A 1 202 ? 6.261 -1.105 6.350 1.00 89.75 202 GLU A CA 1
ATOM 1518 C C . GLU A 1 202 ? 6.667 -1.340 4.886 1.00 89.75 202 GLU A C 1
ATOM 1520 O O . GLU A 1 202 ? 7.734 -0.905 4.452 1.00 89.75 202 GLU A O 1
ATOM 1525 N N . GLY A 1 203 ? 5.796 -1.955 4.081 1.00 90.88 203 GLY A N 1
ATOM 1526 C CA . GLY A 1 203 ? 6.030 -2.103 2.641 1.00 90.88 203 GLY A CA 1
ATOM 1527 C C . GLY A 1 203 ? 6.072 -0.766 1.911 1.00 90.88 203 GLY A C 1
ATOM 1528 O O . GLY A 1 203 ? 6.971 -0.524 1.105 1.00 90.88 203 GLY A O 1
ATOM 1529 N N . ALA A 1 204 ? 5.131 0.123 2.229 1.00 94.62 204 ALA A N 1
ATOM 1530 C CA . ALA A 1 204 ? 5.111 1.477 1.689 1.00 94.62 204 ALA A CA 1
ATOM 1531 C C . ALA A 1 204 ? 6.304 2.309 2.189 1.00 94.62 204 ALA A C 1
ATOM 1533 O O . ALA A 1 204 ? 6.892 3.049 1.403 1.00 94.62 204 ALA A O 1
ATOM 1534 N N . GLN A 1 205 ? 6.717 2.144 3.450 1.00 93.38 205 GLN A N 1
ATOM 1535 C CA . GLN A 1 205 ? 7.892 2.801 4.026 1.00 93.38 205 GLN A CA 1
ATOM 1536 C C . GLN A 1 205 ? 9.181 2.383 3.318 1.00 93.38 205 GLN A C 1
ATOM 1538 O O . GLN A 1 205 ? 10.039 3.230 3.077 1.00 93.38 205 GLN A O 1
ATOM 1543 N N . GLN A 1 206 ? 9.323 1.109 2.944 1.00 90.56 206 GLN A N 1
ATOM 1544 C CA . GLN A 1 206 ? 10.484 0.667 2.176 1.00 90.56 206 GLN A CA 1
ATOM 1545 C C . GLN A 1 206 ? 10.563 1.395 0.828 1.00 90.56 206 GLN A C 1
ATOM 1547 O O . GLN A 1 206 ? 11.625 1.898 0.461 1.00 90.56 206 GLN A O 1
ATOM 1552 N N . ILE A 1 207 ? 9.438 1.508 0.113 1.00 91.19 207 ILE A N 1
ATOM 1553 C CA . ILE A 1 207 ? 9.372 2.256 -1.153 1.00 91.19 207 ILE A CA 1
ATOM 1554 C C . ILE A 1 207 ? 9.668 3.736 -0.904 1.00 91.19 207 ILE A C 1
ATOM 1556 O O . ILE A 1 207 ? 10.449 4.334 -1.632 1.00 91.19 207 ILE A O 1
ATOM 1560 N N . TYR A 1 208 ? 9.093 4.320 0.145 1.00 91.62 208 TYR A N 1
ATOM 1561 C CA . TYR A 1 208 ? 9.340 5.702 0.546 1.00 91.62 208 TYR A CA 1
ATOM 1562 C C . TYR A 1 208 ? 10.832 5.981 0.760 1.00 91.62 208 TYR A C 1
ATOM 1564 O O . TYR A 1 208 ? 11.365 6.935 0.201 1.00 91.62 208 TYR A O 1
ATOM 1572 N N . ASN A 1 209 ? 11.524 5.120 1.508 1.00 87.56 209 ASN A N 1
ATOM 1573 C CA . ASN A 1 209 ? 12.934 5.300 1.850 1.00 87.56 209 ASN A CA 1
ATOM 1574 C C . ASN A 1 209 ? 13.869 5.084 0.654 1.00 87.56 209 ASN A C 1
ATOM 1576 O O . ASN A 1 209 ? 14.841 5.815 0.495 1.00 87.56 209 ASN A O 1
ATOM 1580 N N . VAL A 1 210 ? 13.602 4.062 -0.162 1.00 86.25 210 VAL A N 1
ATOM 1581 C CA . VAL A 1 210 ? 14.493 3.659 -1.264 1.00 86.25 210 VAL A CA 1
ATOM 1582 C C . VAL A 1 210 ? 14.208 4.450 -2.541 1.00 86.25 210 VAL A C 1
ATOM 1584 O O . VAL A 1 210 ? 15.125 4.842 -3.263 1.00 86.25 210 VAL A O 1
ATOM 1587 N N . CYS A 1 211 ? 12.931 4.690 -2.832 1.00 87.50 211 CYS A N 1
ATOM 1588 C CA . CYS A 1 211 ? 12.482 5.255 -4.099 1.00 87.50 211 CYS A CA 1
ATOM 1589 C C . CYS A 1 211 ? 12.119 6.734 -4.022 1.00 87.50 211 CYS A C 1
ATOM 1591 O O . CYS A 1 211 ? 12.010 7.358 -5.079 1.00 87.50 211 CYS A O 1
ATOM 1593 N N . GLY A 1 212 ? 11.961 7.294 -2.820 1.00 88.56 212 GLY A N 1
ATOM 1594 C CA . GLY A 1 212 ? 11.673 8.710 -2.632 1.00 88.56 212 GLY A CA 1
ATOM 1595 C C . GLY A 1 212 ? 12.751 9.601 -3.243 1.00 88.56 212 GLY A C 1
ATOM 1596 O O . GLY A 1 212 ? 13.948 9.413 -3.018 1.00 88.56 212 GLY A O 1
ATOM 1597 N N . ASP A 1 213 ? 12.315 10.568 -4.038 1.00 85.56 213 ASP A N 1
ATOM 1598 C CA . ASP A 1 213 ? 13.114 11.713 -4.442 1.00 85.56 213 ASP A CA 1
ATOM 1599 C C . ASP A 1 213 ? 12.736 12.900 -3.555 1.00 85.56 213 ASP A C 1
ATOM 1601 O O . ASP A 1 213 ? 11.725 13.572 -3.766 1.00 85.56 213 ASP A O 1
ATOM 1605 N N . PHE A 1 214 ? 13.539 13.104 -2.512 1.00 80.69 214 PHE A N 1
ATOM 1606 C CA . PHE A 1 214 ? 13.339 14.127 -1.488 1.00 80.69 214 PHE A CA 1
ATOM 1607 C C . PHE A 1 214 ? 13.900 15.489 -1.892 1.00 80.69 214 PHE A C 1
ATOM 1609 O O . PHE A 1 214 ? 14.174 16.302 -1.008 1.00 80.69 214 PHE A O 1
ATOM 1616 N N . GLN A 1 215 ? 14.122 15.733 -3.190 1.00 68.25 215 GLN A N 1
ATOM 1617 C CA . GLN A 1 215 ? 14.628 17.019 -3.645 1.00 68.25 215 GLN A CA 1
ATOM 1618 C C . GLN A 1 215 ? 13.793 18.148 -3.028 1.00 68.25 215 GLN A C 1
ATOM 1620 O O . GLN A 1 215 ? 12.559 18.133 -3.090 1.00 68.25 215 GLN A O 1
ATOM 1625 N N . GLU A 1 216 ? 14.491 19.069 -2.348 1.00 55.12 216 GLU A N 1
ATOM 1626 C CA . GLU A 1 216 ? 13.872 20.201 -1.664 1.00 55.12 216 GLU A CA 1
ATOM 1627 C C . GLU A 1 216 ? 12.929 20.902 -2.630 1.00 55.12 216 GLU A C 1
ATOM 1629 O O . GLU A 1 216 ? 13.240 21.016 -3.817 1.00 55.12 216 GLU A O 1
ATOM 1634 N N . CYS A 1 217 ? 11.787 21.354 -2.110 1.00 63.59 217 CYS A N 1
ATOM 1635 C CA . CYS A 1 217 ? 10.783 22.111 -2.842 1.00 63.59 217 CYS A CA 1
ATOM 1636 C C . CYS A 1 217 ? 11.416 23.384 -3.426 1.00 63.59 217 CYS A C 1
ATOM 1638 O O . CYS A 1 217 ? 11.294 24.474 -2.867 1.00 63.59 217 CYS A O 1
ATOM 1640 N N . ALA A 1 218 ? 12.125 23.259 -4.540 1.00 45.31 218 ALA A N 1
ATOM 1641 C CA . ALA A 1 218 ? 12.687 24.378 -5.250 1.00 45.31 218 ALA A CA 1
ATOM 1642 C C . ALA A 1 218 ? 11.502 25.113 -5.871 1.00 45.31 218 ALA A C 1
ATOM 1644 O O . ALA A 1 218 ? 10.770 24.544 -6.679 1.00 45.31 218 ALA A O 1
ATOM 1645 N N . LEU A 1 219 ? 11.279 26.335 -5.375 1.00 41.31 219 LEU A N 1
ATOM 1646 C CA . LEU A 1 219 ? 10.577 27.454 -6.008 1.00 41.31 219 LEU A CA 1
ATOM 1647 C C . LEU A 1 219 ? 9.852 27.058 -7.304 1.00 41.31 219 LEU A C 1
ATOM 1649 O O . LEU A 1 219 ? 10.447 27.178 -8.362 1.00 41.31 219 LEU A O 1
ATOM 1653 N N . GLU A 1 220 ? 8.621 26.542 -7.178 1.00 48.75 220 GLU A N 1
ATOM 1654 C CA . GLU A 1 220 ? 7.617 26.269 -8.241 1.00 48.75 220 GLU A CA 1
ATOM 1655 C C . GLU A 1 220 ? 6.560 25.221 -7.813 1.00 48.75 220 GLU A C 1
ATOM 1657 O O . GLU A 1 220 ? 5.673 24.872 -8.587 1.00 48.75 220 GLU A O 1
ATOM 1662 N N . GLY A 1 221 ? 6.593 24.730 -6.566 1.00 52.34 221 GLY A N 1
ATOM 1663 C CA . GLY A 1 221 ? 5.509 23.908 -6.006 1.00 52.34 221 GLY A CA 1
ATOM 1664 C C . GLY A 1 221 ? 5.568 22.419 -6.363 1.00 52.34 221 GLY A C 1
ATOM 1665 O O . GLY A 1 221 ? 4.603 21.696 -6.120 1.00 52.34 221 GLY A O 1
ATOM 1666 N N . LYS A 1 222 ? 6.691 21.934 -6.908 1.00 54.25 222 LYS A N 1
ATOM 1667 C CA . LYS A 1 222 ? 6.948 20.496 -7.057 1.00 54.25 222 LYS A CA 1
ATOM 1668 C C . LYS A 1 222 ? 7.624 19.972 -5.794 1.00 54.25 222 LYS A C 1
ATOM 1670 O O . LYS A 1 222 ? 8.811 20.189 -5.579 1.00 54.25 222 LYS A O 1
ATOM 1675 N N . CYS A 1 223 ? 6.828 19.332 -4.947 1.00 70.94 223 CYS A N 1
ATOM 1676 C CA . CYS A 1 223 ? 7.304 18.623 -3.766 1.00 70.94 223 CYS A CA 1
ATOM 1677 C C . CYS A 1 223 ? 7.946 17.289 -4.162 1.00 70.94 223 CYS A C 1
ATOM 1679 O O . CYS A 1 223 ? 7.669 16.765 -5.244 1.00 70.94 223 CYS A O 1
ATOM 1681 N N . GLY A 1 224 ? 8.760 16.730 -3.263 1.00 83.19 224 GLY A N 1
ATOM 1682 C CA . GLY A 1 224 ? 9.374 15.420 -3.452 1.00 83.19 224 GLY A CA 1
ATOM 1683 C C . GLY A 1 224 ? 8.364 14.342 -3.864 1.00 83.19 224 GLY A C 1
ATOM 1684 O O . GLY A 1 224 ? 7.206 14.339 -3.424 1.00 83.19 224 GLY A O 1
ATOM 1685 N N . VAL A 1 225 ? 8.807 13.433 -4.730 1.00 88.50 225 VAL A N 1
ATOM 1686 C CA . VAL A 1 225 ? 7.957 12.422 -5.370 1.00 88.50 225 VAL A CA 1
ATOM 1687 C C . VAL A 1 225 ? 8.412 11.007 -5.056 1.00 88.50 225 VAL A C 1
ATOM 1689 O O . VAL A 1 225 ? 9.591 10.741 -4.847 1.00 88.50 225 VAL A O 1
ATOM 1692 N N . VAL A 1 226 ? 7.467 10.074 -5.043 1.00 91.31 226 VAL A N 1
ATOM 1693 C CA . VAL A 1 226 ? 7.749 8.657 -4.825 1.00 91.31 226 VAL A CA 1
ATOM 1694 C C . VAL A 1 226 ? 6.831 7.796 -5.677 1.00 91.31 226 VAL A C 1
ATOM 1696 O O . VAL A 1 226 ? 5.644 8.070 -5.835 1.00 91.31 226 VAL A O 1
ATOM 1699 N N . SER A 1 227 ? 7.381 6.728 -6.233 1.00 91.31 227 SER A N 1
ATOM 1700 C CA . SER A 1 227 ? 6.608 5.658 -6.848 1.00 91.31 227 SER A CA 1
ATOM 1701 C C . SER A 1 227 ? 7.424 4.374 -6.836 1.00 91.31 227 SER A C 1
ATOM 1703 O O . SER A 1 227 ? 8.657 4.400 -6.908 1.00 91.31 227 SER A O 1
ATOM 1705 N N . GLY A 1 228 ? 6.749 3.236 -6.729 1.00 89.56 228 GLY A N 1
ATOM 1706 C CA . GLY A 1 228 ? 7.414 1.943 -6.731 1.00 89.56 228 GLY A CA 1
ATOM 1707 C C . GLY A 1 228 ? 6.539 0.808 -6.233 1.00 89.56 228 GLY A C 1
ATOM 1708 O O . GLY A 1 228 ? 5.372 0.994 -5.892 1.00 89.56 228 GLY A O 1
ATOM 1709 N N . GLN A 1 229 ? 7.133 -0.376 -6.188 1.00 89.00 229 GLN A N 1
ATOM 1710 C CA . GLN A 1 229 ? 6.493 -1.605 -5.744 1.00 89.00 229 GLN A CA 1
ATOM 1711 C C . GLN A 1 229 ? 7.456 -2.408 -4.881 1.00 89.00 229 GLN A C 1
ATOM 1713 O O . GLN A 1 229 ? 8.611 -2.589 -5.250 1.00 89.00 229 GLN A O 1
ATOM 1718 N N . ASN A 1 230 ? 6.982 -2.899 -3.743 1.00 87.50 230 ASN A N 1
ATOM 1719 C CA . ASN A 1 230 ? 7.754 -3.704 -2.812 1.00 87.50 230 ASN A CA 1
ATOM 1720 C C . ASN A 1 230 ? 7.130 -5.089 -2.670 1.00 87.50 230 ASN A C 1
ATOM 1722 O O . ASN A 1 230 ? 6.005 -5.223 -2.182 1.00 87.50 230 ASN A O 1
ATOM 1726 N N . PHE A 1 231 ? 7.874 -6.114 -3.075 1.00 84.38 231 PHE A N 1
ATOM 1727 C CA . PHE A 1 231 ? 7.437 -7.504 -2.986 1.00 84.38 231 PHE A CA 1
ATOM 1728 C C . PHE A 1 231 ? 7.825 -8.117 -1.649 1.00 84.38 231 PHE A C 1
ATOM 1730 O O . PHE A 1 231 ? 8.920 -7.884 -1.141 1.00 84.38 231 PHE A O 1
ATOM 1737 N N . PHE A 1 232 ? 6.932 -8.939 -1.108 1.00 80.12 232 PHE A N 1
ATOM 1738 C CA . PHE A 1 232 ? 7.146 -9.676 0.126 1.00 80.12 232 PHE A CA 1
ATOM 1739 C C 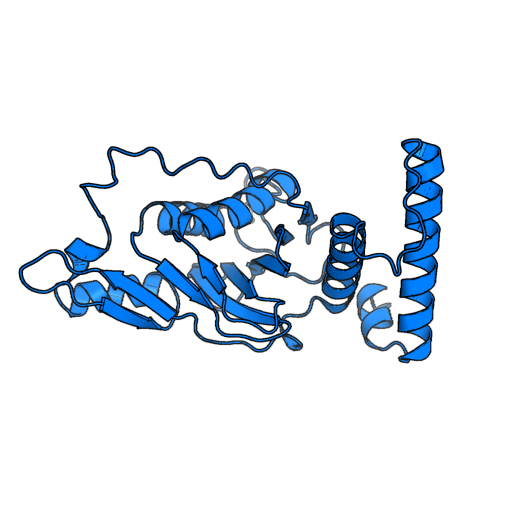. PHE A 1 232 ? 7.174 -11.182 -0.112 1.00 80.12 232 PHE A C 1
ATOM 1741 O O . PHE A 1 232 ? 6.539 -11.728 -1.024 1.00 80.12 232 PHE A O 1
ATOM 1748 N N . TYR A 1 233 ? 7.842 -11.886 0.802 1.00 73.00 233 TYR A N 1
ATOM 1749 C CA . TYR A 1 233 ? 7.731 -13.331 0.872 1.00 73.00 233 TYR A CA 1
ATOM 1750 C C . TYR A 1 233 ? 6.276 -13.771 1.067 1.00 73.00 233 TYR A C 1
ATOM 1752 O O . TYR A 1 233 ? 5.523 -13.240 1.884 1.00 73.00 233 TYR A O 1
ATOM 1760 N N . GLY A 1 234 ? 5.894 -14.791 0.297 1.00 73.44 234 GLY A N 1
ATOM 1761 C CA . GLY A 1 234 ? 4.529 -15.311 0.273 1.00 73.44 234 GLY A CA 1
ATOM 1762 C C . GLY A 1 234 ? 3.671 -14.785 -0.877 1.00 73.44 234 GLY A C 1
ATOM 1763 O O . GLY A 1 234 ? 2.479 -15.067 -0.872 1.00 73.44 234 GLY A O 1
ATOM 1764 N N . GLY A 1 235 ? 4.250 -14.073 -1.850 1.00 76.31 235 GLY A N 1
ATOM 1765 C CA . GLY A 1 235 ? 3.564 -13.716 -3.098 1.00 76.31 235 GLY A CA 1
ATOM 1766 C C . GLY A 1 235 ? 2.470 -12.678 -2.887 1.00 76.31 235 GLY A C 1
ATOM 1767 O O . GLY A 1 235 ? 1.309 -12.905 -3.202 1.00 76.31 235 GLY A O 1
ATOM 1768 N N . TRP A 1 236 ? 2.845 -11.570 -2.269 1.00 85.12 236 TRP A N 1
ATOM 1769 C CA . TRP A 1 236 ? 2.020 -10.380 -2.127 1.00 85.12 236 TRP A CA 1
ATOM 1770 C C . TRP A 1 236 ? 2.946 -9.168 -2.152 1.00 85.12 236 TRP A C 1
ATOM 1772 O O . TRP A 1 236 ? 4.156 -9.294 -1.931 1.00 85.12 236 TRP A O 1
ATOM 1782 N N . ASN A 1 237 ? 2.399 -8.000 -2.451 1.00 87.88 237 ASN A N 1
ATOM 1783 C CA . ASN A 1 237 ? 3.202 -6.806 -2.648 1.00 87.88 237 ASN A CA 1
ATOM 1784 C C . ASN A 1 237 ? 2.448 -5.532 -2.249 1.00 87.88 237 ASN A C 1
ATOM 1786 O O . ASN A 1 237 ? 1.231 -5.536 -2.049 1.00 87.88 237 ASN A O 1
ATOM 1790 N N . VAL A 1 238 ? 3.207 -4.451 -2.093 1.00 92.44 238 VAL A N 1
ATOM 1791 C CA . VAL A 1 238 ? 2.693 -3.098 -1.869 1.00 92.44 238 VAL A CA 1
ATOM 1792 C C . VAL A 1 238 ? 3.117 -2.225 -3.036 1.00 92.44 238 VAL A C 1
ATOM 1794 O O . VAL A 1 238 ? 4.272 -2.291 -3.448 1.00 92.44 238 VAL A O 1
ATOM 1797 N N . ILE A 1 239 ? 2.210 -1.398 -3.552 1.00 92.31 239 ILE A N 1
ATOM 1798 C CA . ILE A 1 239 ? 2.500 -0.428 -4.617 1.00 92.31 239 ILE A CA 1
ATOM 1799 C C . ILE A 1 239 ? 2.225 0.978 -4.085 1.00 92.31 239 ILE A C 1
ATOM 1801 O O . ILE A 1 239 ? 1.178 1.238 -3.494 1.00 92.31 239 ILE A O 1
ATOM 1805 N N . VAL A 1 240 ? 3.157 1.894 -4.330 1.00 93.50 240 VAL A N 1
ATOM 1806 C CA . VAL A 1 240 ? 3.004 3.334 -4.105 1.00 93.50 240 VAL A CA 1
ATOM 1807 C C . VAL A 1 240 ? 3.014 4.021 -5.462 1.00 93.50 240 VAL A C 1
ATOM 1809 O O . VAL A 1 240 ? 3.958 3.856 -6.237 1.00 93.50 240 VAL A O 1
ATOM 1812 N N . ARG A 1 241 ? 1.964 4.785 -5.763 1.00 92.12 241 ARG A N 1
ATOM 1813 C CA . ARG A 1 241 ? 1.842 5.505 -7.037 1.00 92.12 241 ARG A CA 1
ATOM 1814 C C . ARG A 1 241 ? 0.853 6.659 -6.958 1.00 92.12 241 ARG A C 1
ATOM 1816 O O . ARG A 1 241 ? -0.012 6.693 -6.086 1.00 92.12 241 ARG A O 1
ATOM 1823 N N . GLY A 1 242 ? 0.959 7.571 -7.915 1.00 88.62 242 GLY A N 1
ATOM 1824 C CA . GLY A 1 242 ? -0.088 8.539 -8.202 1.00 88.62 242 GLY A CA 1
ATOM 1825 C C . GLY A 1 242 ? -1.360 7.833 -8.675 1.00 88.62 242 GLY A C 1
ATOM 1826 O O . GLY A 1 242 ? -1.301 6.853 -9.438 1.00 88.62 242 GLY A O 1
ATOM 1827 N N . ASP A 1 243 ? -2.499 8.324 -8.202 1.00 89.00 243 ASP A N 1
ATOM 1828 C CA . ASP A 1 243 ? -3.828 7.780 -8.478 1.00 89.00 243 ASP A CA 1
ATOM 1829 C C . ASP A 1 243 ? -4.915 8.848 -8.284 1.00 89.00 243 ASP A C 1
ATOM 1831 O O . ASP A 1 243 ? -4.666 9.888 -7.681 1.00 89.00 243 ASP A O 1
ATOM 1835 N N . THR A 1 244 ? -6.125 8.610 -8.784 1.00 87.50 244 THR A N 1
ATOM 1836 C CA . THR A 1 244 ? -7.266 9.499 -8.539 1.00 87.50 244 THR A CA 1
ATOM 1837 C C . THR A 1 244 ? -7.913 9.188 -7.190 1.00 87.50 244 THR A C 1
ATOM 1839 O O . THR A 1 244 ? -8.546 8.140 -7.022 1.00 87.50 244 THR A O 1
ATOM 1842 N N . CYS A 1 245 ? -7.755 10.130 -6.263 1.00 83.69 245 CYS A N 1
ATOM 1843 C CA . CYS A 1 245 ? -8.524 10.279 -5.033 1.00 83.69 245 CYS A CA 1
ATOM 1844 C C . CYS A 1 245 ? -9.458 11.489 -5.229 1.00 83.69 245 CYS A C 1
ATOM 1846 O O . CYS A 1 245 ? -10.617 11.396 -4.800 1.00 83.69 245 CYS A O 1
#